Protein AF-A0A2J0LC75-F1 (afdb_monomer_lite)

Structure (mmCIF, N/CA/C/O backbone):
data_AF-A0A2J0LC75-F1
#
_entry.id   AF-A0A2J0LC75-F1
#
loop_
_atom_site.group_PDB
_atom_site.id
_atom_site.type_symbol
_atom_site.label_atom_id
_atom_site.label_alt_id
_atom_site.label_comp_id
_atom_site.label_asym_id
_atom_site.label_entity_id
_atom_site.label_seq_id
_atom_site.pdbx_PDB_ins_code
_atom_site.Cartn_x
_atom_site.Cartn_y
_atom_site.Cartn_z
_atom_site.occupancy
_atom_site.B_iso_or_equiv
_atom_site.auth_seq_id
_atom_site.auth_comp_id
_atom_site.auth_asym_id
_atom_site.auth_atom_id
_atom_site.pdbx_PDB_model_num
ATOM 1 N N . MET A 1 1 ? -11.988 -1.450 -5.993 1.00 89.00 1 MET A N 1
ATOM 2 C CA . MET A 1 1 ? -10.679 -1.417 -5.307 1.00 89.00 1 MET A CA 1
ATOM 3 C C . MET A 1 1 ? -10.909 -0.967 -3.875 1.00 89.00 1 MET A C 1
ATOM 5 O O . MET A 1 1 ? -11.733 -0.072 -3.694 1.00 89.00 1 MET A O 1
ATOM 9 N N . THR A 1 2 ? -10.276 -1.579 -2.874 1.00 94.75 2 THR A N 1
ATOM 10 C CA . THR A 1 2 ? -10.483 -1.190 -1.463 1.00 94.75 2 THR A CA 1
ATOM 11 C C . THR A 1 2 ? -9.910 0.206 -1.184 1.00 94.75 2 THR A C 1
ATOM 13 O O . THR A 1 2 ? -9.128 0.729 -1.978 1.00 94.75 2 THR A O 1
ATOM 16 N N . LYS A 1 3 ? -10.308 0.839 -0.074 1.00 95.75 3 LYS A N 1
ATOM 17 C CA . LYS A 1 3 ? -9.802 2.173 0.297 1.00 95.75 3 LYS A CA 1
ATOM 18 C C . LYS A 1 3 ? -8.304 2.158 0.634 1.00 95.75 3 LYS A C 1
ATOM 20 O O . LYS A 1 3 ? -7.602 3.069 0.213 1.00 95.75 3 LYS A O 1
ATOM 25 N N . ILE A 1 4 ? -7.814 1.119 1.318 1.00 96.00 4 ILE A N 1
ATOM 26 C CA . ILE A 1 4 ? -6.380 0.953 1.624 1.00 96.00 4 ILE A CA 1
ATOM 27 C C . ILE A 1 4 ? -5.570 0.768 0.335 1.00 96.00 4 ILE A C 1
ATOM 29 O O . ILE A 1 4 ? -4.515 1.371 0.169 1.00 96.00 4 ILE A O 1
ATOM 33 N N . ASP A 1 5 ? -6.091 -0.006 -0.618 1.00 97.50 5 ASP A N 1
ATOM 34 C CA . ASP A 1 5 ? -5.430 -0.223 -1.908 1.00 97.50 5 ASP A CA 1
ATOM 35 C C . ASP A 1 5 ? -5.382 1.065 -2.750 1.00 97.50 5 ASP A C 1
ATOM 37 O O . ASP A 1 5 ? -4.361 1.365 -3.364 1.00 97.50 5 ASP A O 1
ATOM 41 N N . GLN A 1 6 ? -6.452 1.869 -2.732 1.00 97.12 6 GLN A N 1
ATOM 42 C CA . GLN A 1 6 ? -6.463 3.198 -3.358 1.00 97.12 6 GLN A CA 1
ATOM 43 C C . GLN A 1 6 ? -5.452 4.148 -2.705 1.00 97.12 6 GLN A C 1
ATOM 45 O O . GLN A 1 6 ? -4.757 4.874 -3.411 1.00 97.12 6 GLN A O 1
ATOM 50 N N . TRP A 1 7 ? -5.342 4.126 -1.373 1.00 97.38 7 TRP A N 1
ATOM 51 C CA . TRP A 1 7 ? -4.335 4.903 -0.650 1.00 97.38 7 TRP A CA 1
ATOM 52 C C . TRP A 1 7 ? -2.910 4.491 -1.044 1.00 97.38 7 TRP A C 1
ATOM 54 O O . TRP A 1 7 ? -2.067 5.352 -1.286 1.00 97.38 7 TRP A O 1
ATOM 64 N N . MET A 1 8 ? -2.647 3.190 -1.202 1.00 97.94 8 MET A N 1
ATOM 65 C CA . MET A 1 8 ? -1.334 2.710 -1.640 1.00 97.94 8 MET A CA 1
ATOM 66 C C . MET A 1 8 ? -1.006 3.118 -3.087 1.00 97.94 8 MET A C 1
ATOM 68 O O . MET A 1 8 ? 0.150 3.406 -3.391 1.00 97.94 8 MET A O 1
ATOM 72 N N . LEU A 1 9 ? -1.996 3.205 -3.983 1.00 98.00 9 LEU A N 1
ATOM 73 C CA . LEU A 1 9 ? -1.770 3.752 -5.328 1.00 98.00 9 LEU A CA 1
ATOM 74 C C . LEU A 1 9 ? -1.418 5.245 -5.306 1.00 98.00 9 LEU A C 1
ATOM 76 O O . LEU A 1 9 ? -0.501 5.642 -6.026 1.00 98.00 9 LEU A O 1
ATOM 80 N N . ASP A 1 10 ? -2.073 6.056 -4.467 1.00 97.88 10 ASP A N 1
ATOM 81 C CA . ASP A 1 10 ? -1.679 7.463 -4.274 1.00 97.88 10 ASP A CA 1
ATOM 82 C C . ASP A 1 10 ? -0.240 7.558 -3.756 1.00 97.88 10 ASP A C 1
ATOM 84 O O . ASP A 1 10 ? 0.576 8.316 -4.292 1.00 97.88 10 ASP A O 1
ATOM 88 N N . ARG A 1 11 ? 0.110 6.711 -2.781 1.00 97.56 11 ARG A N 1
ATOM 89 C CA . ARG A 1 11 ? 1.460 6.665 -2.225 1.00 97.56 11 ARG A CA 1
ATOM 90 C C . ARG A 1 11 ? 2.505 6.266 -3.267 1.00 97.56 11 ARG A C 1
ATOM 92 O O . ARG A 1 11 ? 3.533 6.934 -3.382 1.00 97.56 11 ARG A O 1
ATOM 99 N N . LEU A 1 12 ? 2.230 5.237 -4.071 1.00 98.25 12 LEU A N 1
ATOM 100 C CA . LEU A 1 12 ? 3.075 4.835 -5.197 1.00 98.25 12 LEU A CA 1
ATOM 101 C C . LEU A 1 12 ? 3.251 5.988 -6.193 1.00 98.25 12 LEU A C 1
ATOM 103 O O . LEU A 1 12 ? 4.369 6.261 -6.627 1.00 98.25 12 LEU A O 1
ATOM 107 N N . ALA A 1 13 ? 2.166 6.684 -6.530 1.00 97.81 13 ALA A N 1
ATOM 108 C CA . ALA A 1 13 ? 2.192 7.812 -7.450 1.00 97.81 13 ALA A CA 1
ATOM 109 C C . ALA A 1 13 ? 3.077 8.961 -6.938 1.00 97.81 13 ALA A C 1
ATOM 111 O O . ALA A 1 13 ? 3.863 9.534 -7.700 1.00 97.81 13 ALA A O 1
ATOM 112 N N . TYR A 1 14 ? 3.002 9.265 -5.640 1.00 96.12 14 TYR A N 1
ATOM 113 C CA . TYR A 1 14 ? 3.888 10.231 -4.992 1.00 96.12 14 TYR A CA 1
ATOM 114 C C . TYR A 1 14 ? 5.363 9.808 -5.087 1.00 96.12 14 TYR A C 1
ATOM 116 O O . TYR A 1 14 ? 6.199 10.584 -5.547 1.00 96.12 14 TYR A O 1
ATOM 124 N N . VAL A 1 15 ? 5.682 8.563 -4.719 1.00 97.50 15 VAL A N 1
ATOM 125 C CA . VAL A 1 15 ? 7.066 8.057 -4.710 1.00 97.50 15 VAL A CA 1
ATOM 126 C C . VAL A 1 15 ? 7.659 7.980 -6.116 1.00 97.50 15 VAL A C 1
ATOM 128 O O . VAL A 1 15 ? 8.818 8.336 -6.310 1.00 97.50 15 VAL A O 1
ATOM 131 N N . MET A 1 16 ? 6.882 7.570 -7.120 1.00 97.50 16 MET A N 1
ATOM 132 C CA . MET A 1 16 ? 7.356 7.543 -8.508 1.00 97.50 16 MET A CA 1
ATOM 133 C C . MET A 1 16 ? 7.651 8.944 -9.051 1.00 97.50 16 MET A C 1
ATOM 135 O O . MET A 1 16 ? 8.616 9.112 -9.795 1.00 97.50 16 MET A O 1
ATOM 139 N N . THR A 1 17 ? 6.872 9.950 -8.643 1.00 95.56 17 THR A N 1
ATOM 140 C CA . THR A 1 17 ? 7.149 11.354 -8.987 1.00 95.56 17 THR A CA 1
ATOM 141 C C . THR A 1 17 ? 8.478 11.804 -8.375 1.00 95.56 17 THR A C 1
ATOM 143 O O . THR A 1 17 ? 9.342 12.322 -9.077 1.00 95.56 17 THR A O 1
ATOM 146 N N . ASP A 1 18 ? 8.683 11.525 -7.088 1.00 95.94 18 ASP A N 1
ATOM 147 C CA . ASP A 1 18 ? 9.899 11.893 -6.359 1.00 95.94 18 ASP A CA 1
ATOM 148 C C . ASP A 1 18 ? 11.160 11.190 -6.904 1.00 95.94 18 ASP A C 1
ATOM 150 O O . ASP A 1 18 ? 12.212 11.813 -7.070 1.00 95.94 18 ASP A O 1
ATOM 154 N N . ILE A 1 19 ? 11.046 9.909 -7.270 1.00 96.75 19 ILE A N 1
ATOM 155 C CA . ILE A 1 19 ? 12.114 9.154 -7.940 1.00 96.75 19 ILE A CA 1
ATOM 156 C C . ILE A 1 19 ? 12.434 9.755 -9.308 1.00 96.75 19 ILE A C 1
ATOM 158 O O . ILE A 1 19 ? 13.609 9.931 -9.638 1.00 96.75 19 ILE A O 1
ATOM 162 N N . LYS A 1 20 ? 11.408 10.083 -10.102 1.00 95.19 20 LYS A N 1
ATOM 163 C CA . LYS A 1 20 ? 11.591 10.700 -11.417 1.00 95.19 20 LYS A CA 1
ATOM 164 C C . LYS A 1 20 ? 12.339 12.028 -11.302 1.00 95.19 20 LYS A C 1
ATOM 166 O O . LYS A 1 20 ? 13.336 12.213 -11.991 1.00 95.19 20 LYS A O 1
ATOM 171 N N . GLU A 1 21 ? 11.916 12.906 -10.396 1.00 96.06 21 GLU A N 1
ATOM 172 C CA . GLU A 1 21 ? 12.604 14.176 -10.134 1.00 96.06 21 GLU A CA 1
ATOM 173 C C . GLU A 1 21 ? 14.044 13.967 -9.647 1.00 96.06 21 GLU A C 1
ATOM 175 O O . GLU A 1 21 ? 14.947 14.716 -10.018 1.00 96.06 21 GLU A O 1
ATOM 180 N N . GLY A 1 22 ? 14.279 12.938 -8.828 1.00 97.06 22 GLY A N 1
ATOM 181 C CA . GLY A 1 22 ? 15.617 12.552 -8.391 1.00 97.06 22 GLY A CA 1
ATOM 182 C C . GLY A 1 22 ? 16.528 12.167 -9.557 1.00 97.06 22 GLY A C 1
ATOM 183 O O . GLY A 1 22 ? 17.670 12.624 -9.606 1.00 97.06 22 GLY A O 1
ATOM 184 N N . TYR A 1 23 ? 16.034 11.377 -10.512 1.00 96.06 23 TYR A N 1
ATOM 185 C CA . TYR A 1 23 ? 16.786 11.035 -11.721 1.00 96.06 23 TYR A CA 1
ATOM 186 C C . TYR A 1 23 ? 16.992 12.237 -12.647 1.00 96.06 23 TYR A C 1
ATOM 188 O O . TYR A 1 23 ? 18.119 12.451 -13.092 1.00 96.06 23 TYR A O 1
ATOM 196 N N . ASP A 1 24 ? 15.954 13.046 -12.884 1.00 96.12 24 ASP A N 1
ATOM 197 C CA . ASP A 1 24 ? 16.020 14.237 -13.745 1.00 96.12 24 ASP A CA 1
ATOM 198 C C . ASP A 1 24 ? 17.052 15.262 -13.217 1.00 96.12 24 ASP A C 1
ATOM 200 O O . ASP A 1 24 ? 17.709 15.951 -13.996 1.00 96.12 24 ASP A O 1
ATOM 204 N N . ALA A 1 25 ? 17.247 15.323 -11.895 1.00 97.75 25 ALA A N 1
ATOM 205 C CA . ALA A 1 25 ? 18.234 16.180 -11.236 1.00 97.75 25 ALA A CA 1
ATOM 206 C C . ALA A 1 25 ? 19.598 15.503 -10.972 1.00 97.75 25 ALA A C 1
ATOM 208 O O . ALA A 1 25 ? 20.438 16.081 -10.279 1.00 97.75 25 ALA A O 1
ATOM 209 N N . CYS A 1 26 ? 19.824 14.276 -11.459 1.00 96.62 26 CYS A N 1
ATOM 210 C CA . CYS A 1 26 ? 21.015 13.463 -11.160 1.00 96.62 26 CYS A CA 1
ATOM 211 C C . CYS A 1 26 ? 21.283 13.266 -9.647 1.00 96.62 26 CYS A C 1
ATOM 213 O O . CYS A 1 26 ? 22.414 13.027 -9.217 1.00 96.62 26 CYS A O 1
ATOM 215 N N . ALA A 1 27 ? 20.243 13.346 -8.816 1.00 97.19 27 ALA A N 1
ATOM 216 C CA . ALA A 1 27 ? 20.300 13.225 -7.364 1.00 97.19 27 ALA A CA 1
ATOM 217 C C . ALA A 1 27 ? 20.038 11.775 -6.918 1.00 97.19 27 ALA A C 1
ATOM 219 O O . ALA A 1 27 ? 19.050 11.473 -6.248 1.00 97.19 27 ALA A O 1
ATOM 220 N N . PHE A 1 28 ? 20.940 10.850 -7.256 1.00 94.75 28 PHE A N 1
ATOM 221 C CA . PHE A 1 28 ? 20.770 9.413 -6.971 1.00 94.75 28 PHE A CA 1
ATOM 222 C C . PHE A 1 28 ? 20.603 9.081 -5.477 1.00 94.75 28 PHE A C 1
ATOM 224 O O . PHE A 1 28 ? 19.940 8.108 -5.123 1.00 94.75 28 PHE A O 1
ATOM 231 N N . SER A 1 29 ? 21.155 9.907 -4.583 1.00 95.31 29 SER A N 1
ATOM 232 C CA . SER A 1 29 ? 20.958 9.762 -3.136 1.00 95.31 29 SER A CA 1
ATOM 233 C C . SER A 1 29 ? 19.514 10.035 -2.702 1.00 95.31 29 SER A C 1
ATOM 235 O O . SER A 1 29 ? 19.047 9.404 -1.754 1.00 95.31 29 SER A O 1
ATOM 237 N N . ARG A 1 30 ? 18.797 10.933 -3.397 1.00 95.75 30 ARG A N 1
ATOM 238 C CA . ARG A 1 30 ? 17.354 11.153 -3.214 1.00 95.75 30 ARG A CA 1
ATOM 239 C C . ARG A 1 30 ? 16.604 9.897 -3.630 1.00 95.75 30 ARG A C 1
ATOM 241 O O . ARG A 1 30 ? 15.931 9.32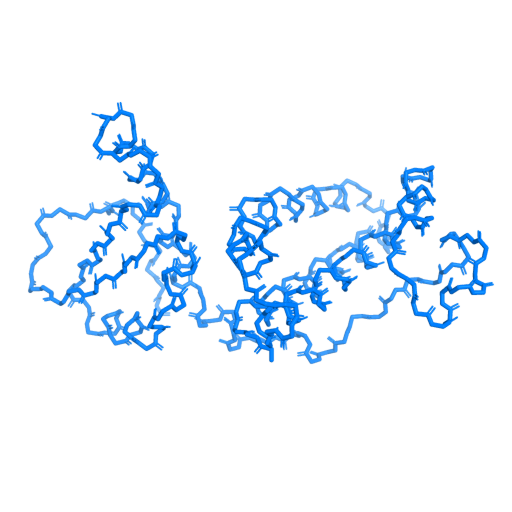0 -2.792 1.00 95.75 30 ARG A O 1
ATOM 248 N N . VAL A 1 31 ? 16.846 9.404 -4.849 1.00 96.81 31 VAL A N 1
ATOM 249 C CA . VAL A 1 31 ? 16.222 8.172 -5.367 1.00 96.81 31 VAL A CA 1
ATOM 250 C C . VAL A 1 31 ? 16.391 7.000 -4.399 1.00 96.81 31 VAL A C 1
ATOM 252 O O . VAL A 1 31 ? 15.411 6.348 -4.046 1.00 96.81 31 VAL A O 1
ATOM 255 N N . TYR A 1 32 ? 17.617 6.762 -3.917 1.00 95.06 32 TYR A N 1
ATOM 256 C CA . TYR A 1 32 ? 17.888 5.703 -2.945 1.00 95.06 32 TYR A CA 1
ATOM 257 C C . TYR A 1 32 ? 17.052 5.860 -1.671 1.00 95.06 32 TYR A C 1
ATOM 259 O O . TYR A 1 32 ? 16.411 4.903 -1.243 1.00 95.06 32 TYR A O 1
ATOM 267 N N . LYS A 1 33 ? 17.033 7.058 -1.072 1.00 96.12 33 LYS A N 1
ATOM 268 C CA . LYS A 1 33 ? 16.270 7.320 0.157 1.00 96.12 33 LYS A CA 1
ATOM 269 C C . LYS A 1 33 ? 14.775 7.103 -0.057 1.00 96.12 33 LYS A C 1
ATOM 271 O O . LYS A 1 33 ? 14.142 6.490 0.794 1.00 96.12 33 LYS A O 1
ATOM 276 N N . SER A 1 34 ? 14.238 7.549 -1.186 1.00 97.00 34 SER A N 1
ATOM 277 C CA . SER A 1 34 ? 12.816 7.425 -1.514 1.00 97.00 34 SER A CA 1
ATOM 278 C C . SER A 1 34 ? 12.404 5.971 -1.701 1.00 97.00 34 SER A C 1
ATOM 280 O O . SER A 1 34 ? 11.417 5.531 -1.119 1.00 97.00 34 SER A O 1
ATOM 282 N N . VAL A 1 35 ? 13.196 5.195 -2.448 1.00 96.69 35 VAL A N 1
ATOM 283 C CA . VAL A 1 35 ? 12.959 3.756 -2.633 1.00 96.69 35 VAL A CA 1
ATOM 284 C C . VAL A 1 35 ? 13.104 3.012 -1.310 1.00 96.69 35 VAL A C 1
ATOM 286 O O . VAL A 1 35 ? 12.259 2.186 -0.976 1.00 96.69 35 VAL A O 1
ATOM 289 N N . TYR A 1 36 ? 14.149 3.313 -0.535 1.00 95.81 36 TYR A N 1
ATOM 290 C CA . TYR A 1 36 ? 14.384 2.680 0.758 1.00 95.81 36 TYR A CA 1
ATOM 291 C C . TYR A 1 36 ? 13.236 2.950 1.737 1.00 95.81 36 TYR A C 1
ATOM 293 O O . TYR A 1 36 ? 12.733 2.011 2.354 1.00 95.81 36 TYR A O 1
ATOM 301 N N . ALA A 1 37 ? 12.803 4.206 1.864 1.00 96.69 37 ALA A N 1
ATOM 302 C CA . ALA A 1 37 ? 11.686 4.581 2.724 1.00 96.69 37 ALA A CA 1
ATOM 303 C C . ALA A 1 37 ? 10.391 3.903 2.264 1.00 96.69 37 ALA A C 1
ATOM 305 O O . ALA A 1 37 ? 9.718 3.274 3.073 1.00 96.69 37 ALA A O 1
ATOM 306 N N . PHE A 1 38 ? 10.093 3.917 0.962 1.00 98.00 38 PHE A N 1
ATOM 307 C CA . PHE A 1 38 ? 8.892 3.273 0.430 1.00 98.00 38 PHE A CA 1
ATOM 308 C C . PHE A 1 38 ? 8.874 1.759 0.683 1.00 98.00 38 PHE A C 1
ATOM 310 O O . PHE A 1 38 ? 7.882 1.212 1.161 1.00 98.00 38 PHE A O 1
ATOM 317 N N . CYS A 1 39 ? 9.983 1.063 0.430 1.00 97.12 39 CYS A N 1
ATOM 318 C CA . CYS A 1 39 ? 10.065 -0.376 0.672 1.00 97.12 39 CYS A CA 1
ATOM 319 C C . CYS A 1 39 ? 9.945 -0.736 2.161 1.00 97.12 39 CYS A C 1
ATOM 321 O O . CYS A 1 39 ? 9.283 -1.718 2.497 1.00 97.12 39 CYS A O 1
ATOM 323 N N . ASN A 1 40 ? 10.562 0.039 3.055 1.00 95.62 40 ASN A N 1
ATOM 324 C CA . ASN A 1 40 ? 10.555 -0.274 4.484 1.00 95.62 40 ASN A CA 1
ATOM 325 C C . ASN A 1 40 ? 9.282 0.201 5.188 1.00 95.62 40 ASN A C 1
ATOM 327 O O . ASN A 1 40 ? 8.625 -0.583 5.867 1.00 95.62 40 ASN A O 1
ATOM 331 N N . GLU A 1 41 ? 8.931 1.474 5.044 1.00 92.19 41 GLU A N 1
ATOM 332 C CA . GLU A 1 41 ? 7.863 2.113 5.815 1.00 92.19 41 GLU A CA 1
ATOM 333 C C . GLU A 1 41 ? 6.489 1.835 5.204 1.00 92.19 41 GLU A C 1
ATOM 335 O O . GLU A 1 41 ? 5.595 1.349 5.896 1.00 92.19 41 GLU A O 1
ATOM 340 N N . ASP A 1 42 ? 6.335 2.091 3.903 1.00 95.25 42 ASP A N 1
ATOM 341 C CA . ASP A 1 42 ? 5.039 2.008 3.224 1.00 95.25 42 ASP A CA 1
ATOM 342 C C . ASP A 1 42 ? 4.670 0.563 2.845 1.00 95.25 42 ASP A C 1
ATOM 344 O O . ASP A 1 42 ? 3.519 0.144 3.001 1.00 95.25 42 ASP A O 1
ATOM 348 N N . LEU A 1 43 ? 5.635 -0.225 2.360 1.00 96.94 43 LEU A N 1
ATOM 349 C CA . LEU A 1 43 ? 5.398 -1.614 1.961 1.00 96.94 43 LEU A CA 1
ATOM 350 C C . LEU A 1 43 ? 5.558 -2.582 3.134 1.00 96.94 43 LEU A C 1
ATOM 352 O O . LEU A 1 43 ? 4.564 -3.157 3.571 1.00 96.94 43 LEU A O 1
ATOM 356 N N . SER A 1 44 ? 6.776 -2.781 3.646 1.00 94.12 44 SER A N 1
ATOM 357 C CA . SER A 1 44 ? 7.063 -3.829 4.638 1.00 94.12 44 SER A CA 1
ATOM 358 C C . SER A 1 44 ? 6.328 -3.613 5.965 1.00 94.12 44 SER A C 1
ATOM 360 O O . SER A 1 44 ? 5.633 -4.511 6.435 1.00 94.12 44 SER A O 1
ATOM 362 N N . ASN A 1 45 ? 6.449 -2.422 6.558 1.00 90.06 45 ASN A N 1
ATOM 363 C CA . ASN A 1 45 ? 5.906 -2.125 7.890 1.00 90.06 45 ASN A CA 1
ATOM 364 C C . ASN A 1 45 ? 4.406 -1.795 7.896 1.00 90.06 45 ASN A C 1
ATOM 366 O O . ASN A 1 45 ? 3.810 -1.640 8.969 1.00 90.06 45 ASN A O 1
ATOM 370 N N . PHE A 1 46 ? 3.798 -1.622 6.723 1.00 91.94 46 PHE A N 1
ATOM 371 C CA . PHE A 1 46 ? 2.412 -1.190 6.598 1.00 91.94 46 PHE A CA 1
ATOM 372 C C . PHE A 1 46 ? 1.629 -2.088 5.646 1.00 91.94 46 PHE A C 1
ATOM 374 O O . PHE A 1 46 ? 0.903 -2.971 6.096 1.00 91.94 46 PHE A O 1
ATOM 381 N N . TYR A 1 47 ? 1.763 -1.894 4.338 1.00 95.94 47 TYR A N 1
ATOM 382 C CA . TYR A 1 47 ? 0.822 -2.477 3.387 1.00 95.94 47 TYR A CA 1
ATOM 383 C C . TYR A 1 47 ? 0.918 -3.997 3.299 1.00 95.94 47 TYR A C 1
ATOM 385 O O . TYR A 1 47 ? -0.099 -4.678 3.366 1.00 95.94 47 TYR A O 1
ATOM 393 N N . LEU A 1 48 ? 2.127 -4.554 3.213 1.00 95.31 48 LEU A N 1
ATOM 394 C CA . LEU A 1 48 ? 2.322 -6.004 3.141 1.00 95.31 48 LEU A CA 1
ATOM 395 C C . LEU A 1 48 ? 1.908 -6.716 4.427 1.00 95.31 48 LEU A C 1
ATOM 397 O O . LEU A 1 48 ? 1.493 -7.868 4.354 1.00 95.31 48 LEU A O 1
ATOM 401 N N . ASP A 1 49 ? 2.008 -6.051 5.577 1.00 90.31 49 ASP A N 1
ATOM 402 C CA . ASP A 1 49 ? 1.547 -6.593 6.853 1.00 90.31 49 ASP A CA 1
ATOM 403 C C . ASP A 1 49 ? 0.017 -6.673 6.899 1.00 90.31 49 ASP A C 1
ATOM 405 O O . ASP A 1 49 ? -0.539 -7.741 7.144 1.00 90.31 49 ASP A O 1
ATOM 409 N N . ILE A 1 50 ? -0.650 -5.577 6.526 1.00 91.25 50 ILE A N 1
ATOM 410 C CA . ILE A 1 50 ? -2.113 -5.472 6.455 1.00 91.25 50 ILE A CA 1
ATOM 411 C C . ILE A 1 50 ? -2.708 -6.461 5.440 1.00 91.25 50 ILE A C 1
ATOM 413 O O . ILE A 1 50 ? -3.768 -7.047 5.655 1.00 91.25 50 ILE A O 1
ATOM 417 N N . LEU A 1 51 ? -2.026 -6.680 4.314 1.00 93.94 51 LEU A N 1
ATOM 418 C CA . LEU A 1 51 ? -2.524 -7.540 3.244 1.00 93.94 51 LEU A CA 1
ATOM 419 C C . LEU A 1 51 ? -2.498 -9.041 3.561 1.00 93.94 51 LEU A C 1
ATOM 421 O O . LEU A 1 51 ? -3.103 -9.805 2.802 1.00 93.94 51 LEU A O 1
ATOM 425 N N . LYS A 1 52 ? -1.807 -9.488 4.618 1.00 90.12 52 LYS A N 1
ATOM 426 C CA . LYS A 1 52 ? -1.605 -10.921 4.906 1.00 90.12 52 LYS A CA 1
ATOM 427 C C . LYS A 1 52 ? -2.920 -11.687 4.953 1.00 90.12 52 LYS A C 1
ATOM 429 O O . LYS A 1 52 ? -3.048 -12.698 4.265 1.00 90.12 52 LYS A O 1
ATOM 434 N N . ASP A 1 53 ? -3.916 -11.167 5.659 1.00 86.19 53 ASP A N 1
ATOM 435 C CA . ASP A 1 53 ? -5.206 -11.840 5.812 1.00 86.19 53 ASP A CA 1
ATOM 436 C C . ASP A 1 53 ? -5.919 -11.979 4.461 1.00 86.19 53 ASP A C 1
ATOM 438 O O . ASP A 1 53 ? -6.328 -13.075 4.067 1.00 86.19 53 ASP A O 1
ATOM 442 N N . ARG A 1 54 ? -5.957 -10.901 3.665 1.00 90.19 54 ARG A N 1
ATOM 443 C CA . ARG A 1 54 ? -6.555 -10.925 2.319 1.00 90.19 54 ARG A CA 1
ATOM 444 C C . ARG A 1 54 ? -5.811 -11.846 1.353 1.00 90.19 54 ARG A C 1
ATOM 446 O O . ARG A 1 54 ? -6.426 -12.460 0.482 1.00 90.19 54 ARG A O 1
ATOM 453 N N . LEU A 1 55 ? -4.487 -11.929 1.448 1.00 92.25 55 LEU A N 1
ATOM 454 C CA . LEU A 1 55 ? -3.678 -12.713 0.514 1.00 92.25 55 LEU A CA 1
ATOM 455 C C . LEU A 1 55 ? -3.620 -14.198 0.873 1.00 92.25 55 LEU A C 1
ATOM 457 O O . LEU A 1 55 ? -3.549 -15.026 -0.044 1.00 92.25 55 LEU A O 1
ATOM 461 N N . TYR A 1 56 ? -3.632 -14.529 2.164 1.00 90.50 56 TYR A N 1
ATOM 462 C CA . TYR A 1 56 ? -3.429 -15.891 2.659 1.00 90.50 56 TYR A CA 1
ATOM 463 C C . TYR A 1 56 ? -4.737 -16.612 2.976 1.00 90.50 56 TYR A C 1
ATOM 465 O O . TYR A 1 56 ? -4.802 -17.825 2.791 1.00 90.50 56 TYR A O 1
ATOM 473 N N . ILE A 1 57 ? -5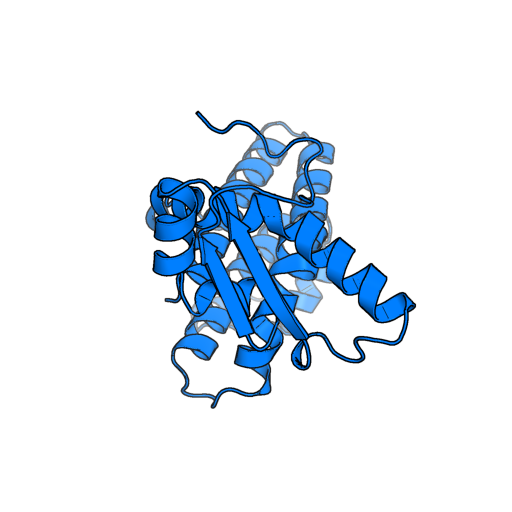.774 -15.884 3.400 1.00 89.50 57 ILE A N 1
ATOM 474 C CA . ILE A 1 57 ? -7.028 -16.476 3.880 1.00 89.50 57 ILE A CA 1
ATOM 475 C C . ILE A 1 57 ? -8.126 -16.367 2.819 1.00 89.50 57 ILE A C 1
ATOM 477 O O . ILE A 1 57 ? -8.808 -17.355 2.537 1.00 89.50 57 ILE A O 1
ATOM 481 N N . SER A 1 58 ? -8.299 -15.194 2.198 1.00 90.19 58 SER A N 1
ATOM 482 C CA . SER A 1 58 ? -9.425 -14.976 1.282 1.00 90.19 58 SER A CA 1
ATOM 483 C C . SER A 1 58 ? -9.371 -15.880 0.038 1.00 90.19 58 SER A C 1
ATOM 485 O O . SER A 1 58 ? -8.290 -16.126 -0.520 1.00 90.19 58 SER A O 1
ATOM 487 N N . PRO A 1 59 ? -10.533 -16.332 -0.480 1.00 94.38 59 PRO A N 1
ATOM 488 C CA . PRO A 1 59 ? -10.610 -17.111 -1.713 1.00 94.38 59 PRO A CA 1
ATOM 489 C C . PRO A 1 59 ? -9.920 -16.428 -2.895 1.00 94.38 59 PRO A C 1
ATOM 491 O O . PRO A 1 59 ? -9.833 -15.205 -2.981 1.00 94.38 59 PRO A O 1
ATOM 494 N N . SER A 1 60 ? -9.460 -17.210 -3.869 1.00 91.25 60 SER A N 1
ATOM 495 C CA . SER A 1 60 ? -8.753 -16.668 -5.037 1.00 91.25 60 SER A CA 1
ATOM 496 C C . SER A 1 60 ? -9.611 -15.730 -5.897 1.00 91.25 60 SER A C 1
ATOM 498 O O . SER A 1 60 ? -9.052 -14.908 -6.620 1.00 91.25 60 SER A O 1
ATOM 500 N N . SER A 1 61 ? -10.940 -15.831 -5.844 1.00 92.88 61 SER A N 1
ATOM 501 C CA . SER A 1 61 ? -11.886 -14.949 -6.539 1.00 92.88 61 SER A CA 1
ATOM 502 C C . SER A 1 61 ? -12.344 -13.752 -5.702 1.00 92.88 61 SER A C 1
ATOM 504 O O . SER A 1 61 ? -13.150 -12.963 -6.189 1.00 92.88 61 SER A O 1
ATOM 506 N N . ASP A 1 62 ? -11.865 -13.615 -4.462 1.00 95.81 62 ASP A N 1
ATOM 507 C CA . ASP A 1 62 ? -12.266 -12.524 -3.580 1.00 95.81 62 ASP A CA 1
ATOM 508 C C . ASP A 1 62 ? -11.891 -11.154 -4.186 1.00 95.81 62 ASP A C 1
ATOM 510 O O . ASP A 1 62 ? -10.727 -10.940 -4.557 1.00 95.81 62 ASP A O 1
ATOM 514 N N . PRO A 1 63 ? -12.843 -10.207 -4.299 1.00 95.62 63 PRO A N 1
ATOM 515 C CA . PRO A 1 63 ? -12.567 -8.885 -4.853 1.00 95.62 63 PRO A CA 1
ATOM 516 C C . PRO A 1 63 ? -11.497 -8.108 -4.077 1.00 95.62 63 PRO A C 1
ATOM 518 O O . PRO A 1 63 ? -10.708 -7.388 -4.691 1.00 95.62 63 PRO A O 1
ATOM 521 N N . GLY A 1 64 ? -11.437 -8.260 -2.749 1.00 94.56 64 GLY A N 1
ATOM 522 C CA . GLY A 1 64 ? -10.436 -7.621 -1.893 1.00 94.56 64 GLY A CA 1
ATOM 523 C C . GLY A 1 64 ? -9.030 -8.172 -2.134 1.00 94.56 64 GLY A C 1
ATOM 524 O O . GLY A 1 64 ? -8.076 -7.399 -2.250 1.00 94.56 64 GLY A O 1
ATOM 525 N N . ARG A 1 65 ? -8.901 -9.493 -2.299 1.00 96.19 65 ARG A N 1
ATOM 526 C CA . ARG A 1 65 ? -7.648 -10.158 -2.683 1.00 96.19 65 ARG A CA 1
ATOM 527 C C . AR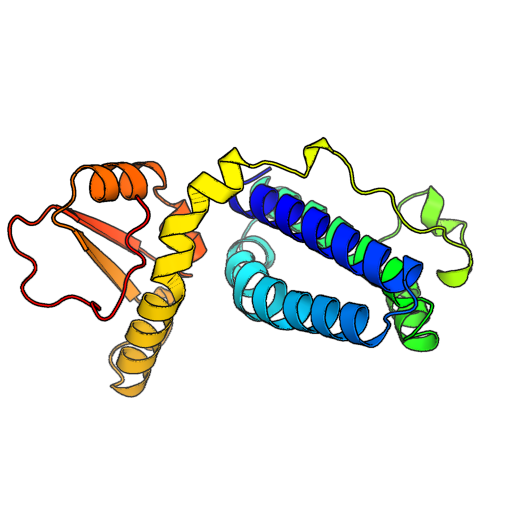G A 1 65 ? -7.184 -9.741 -4.076 1.00 96.19 65 ARG A C 1
ATOM 529 O O . ARG A 1 65 ? -6.005 -9.452 -4.271 1.00 96.19 65 ARG A O 1
ATOM 536 N N . ARG A 1 66 ? -8.096 -9.685 -5.051 1.00 96.69 66 ARG A N 1
ATOM 537 C CA . ARG A 1 66 ? -7.774 -9.253 -6.424 1.00 96.69 66 ARG A CA 1
ATOM 538 C C . ARG A 1 66 ? -7.347 -7.792 -6.472 1.00 96.69 66 ARG A C 1
ATOM 540 O O . ARG A 1 66 ? -6.382 -7.473 -7.155 1.00 96.69 66 ARG A O 1
ATOM 547 N N . SER A 1 67 ? -8.015 -6.943 -5.695 1.00 97.38 67 SER A N 1
ATOM 548 C CA . SER A 1 67 ? -7.659 -5.536 -5.506 1.00 97.38 67 SER A CA 1
ATOM 549 C C . SER A 1 67 ? -6.216 -5.385 -4.999 1.00 97.38 67 SER A C 1
ATOM 551 O O . SER A 1 67 ? -5.417 -4.704 -5.643 1.00 97.38 67 SER A O 1
ATOM 553 N N . ALA A 1 68 ? -5.844 -6.119 -3.945 1.00 97.00 68 ALA A N 1
ATOM 554 C CA . ALA A 1 68 ? -4.481 -6.127 -3.412 1.00 97.00 68 ALA A CA 1
ATOM 555 C C . ALA A 1 68 ? -3.446 -6.610 -4.443 1.00 97.00 68 ALA A C 1
ATOM 557 O O . ALA A 1 68 ? -2.411 -5.982 -4.643 1.00 97.00 68 ALA A O 1
ATOM 558 N N . GLN A 1 69 ? -3.734 -7.708 -5.149 1.00 96.69 69 GLN A N 1
ATOM 559 C CA . GLN A 1 69 ? -2.842 -8.251 -6.180 1.00 96.69 69 GLN A CA 1
ATOM 560 C C . GLN A 1 69 ? -2.617 -7.277 -7.342 1.00 96.69 69 GLN A C 1
ATOM 562 O O . GLN A 1 69 ? -1.495 -7.173 -7.837 1.00 96.69 69 GLN A O 1
ATOM 567 N N . SER A 1 70 ? -3.657 -6.554 -7.769 1.00 96.69 70 SER A N 1
ATOM 568 C CA . SER A 1 70 ? -3.534 -5.517 -8.795 1.00 96.69 70 SER A CA 1
ATOM 569 C C . SER A 1 70 ? -2.593 -4.400 -8.348 1.00 96.69 70 SER A C 1
ATOM 571 O O . SER A 1 70 ? -1.683 -4.040 -9.093 1.00 96.69 70 SER A O 1
ATOM 573 N N . VAL A 1 71 ? -2.754 -3.891 -7.123 1.00 97.88 71 VAL A N 1
ATOM 574 C CA . VAL A 1 71 ? -1.873 -2.841 -6.589 1.00 97.88 71 VAL A CA 1
ATOM 575 C C . VAL A 1 71 ? -0.443 -3.344 -6.409 1.00 97.88 71 VAL A C 1
ATOM 577 O O . VAL A 1 71 ? 0.485 -2.675 -6.853 1.00 97.88 71 VAL A O 1
ATOM 580 N N . LEU A 1 72 ? -0.241 -4.547 -5.864 1.00 97.62 72 LEU A N 1
ATOM 581 C CA . LEU A 1 72 ? 1.091 -5.150 -5.734 1.00 97.62 72 LEU A CA 1
ATOM 582 C C . LEU A 1 72 ? 1.789 -5.329 -7.083 1.00 97.62 72 LEU A C 1
ATOM 584 O O . LEU A 1 72 ? 2.990 -5.091 -7.191 1.00 97.62 72 LEU A O 1
ATOM 588 N N . TYR A 1 73 ? 1.046 -5.705 -8.125 1.00 97.06 73 TYR A N 1
ATOM 589 C CA . TYR A 1 73 ? 1.589 -5.777 -9.477 1.00 97.06 73 TYR A CA 1
ATOM 590 C C . TYR A 1 73 ? 2.043 -4.402 -9.984 1.00 97.06 73 TYR A C 1
ATOM 592 O O . TYR A 1 73 ? 3.132 -4.284 -10.549 1.00 97.06 73 TYR A O 1
ATOM 600 N N . HIS A 1 74 ? 1.240 -3.356 -9.763 1.00 97.25 74 HIS A N 1
ATOM 601 C CA . HIS A 1 74 ? 1.622 -1.992 -10.124 1.00 97.25 74 HIS A CA 1
ATOM 602 C C . HIS A 1 74 ? 2.863 -1.532 -9.359 1.00 97.25 74 HIS A C 1
ATOM 604 O O . HIS A 1 74 ? 3.804 -1.068 -10.001 1.00 97.25 74 HIS A O 1
ATOM 610 N N . VAL A 1 75 ? 2.899 -1.724 -8.038 1.00 97.88 75 VAL A N 1
ATOM 611 C CA . VAL A 1 75 ? 4.058 -1.421 -7.184 1.00 97.88 75 VAL A CA 1
ATOM 612 C C . VAL A 1 75 ? 5.311 -2.121 -7.708 1.00 97.88 75 VAL A C 1
ATOM 614 O O . VAL A 1 75 ? 6.315 -1.460 -7.967 1.00 97.88 75 VAL A O 1
ATOM 617 N N . LEU A 1 76 ? 5.238 -3.436 -7.936 1.00 97.12 76 LEU A N 1
ATOM 618 C CA . LEU A 1 76 ? 6.364 -4.231 -8.420 1.00 97.12 76 LEU A CA 1
ATOM 619 C C . LEU A 1 76 ? 6.871 -3.727 -9.774 1.00 97.12 76 LEU A C 1
ATOM 621 O O . LEU A 1 76 ? 8.059 -3.469 -9.919 1.00 97.12 76 LEU A O 1
ATOM 625 N N . ASN A 1 77 ? 5.987 -3.559 -10.760 1.00 96.12 77 ASN A N 1
ATOM 626 C CA . ASN A 1 77 ? 6.371 -3.169 -12.120 1.00 96.12 77 ASN A CA 1
ATOM 627 C C . ASN A 1 77 ? 6.969 -1.749 -12.173 1.00 96.12 77 ASN A C 1
ATOM 629 O O . ASN A 1 77 ? 7.928 -1.514 -12.907 1.00 96.12 77 ASN A O 1
ATOM 633 N N . HIS A 1 78 ? 6.435 -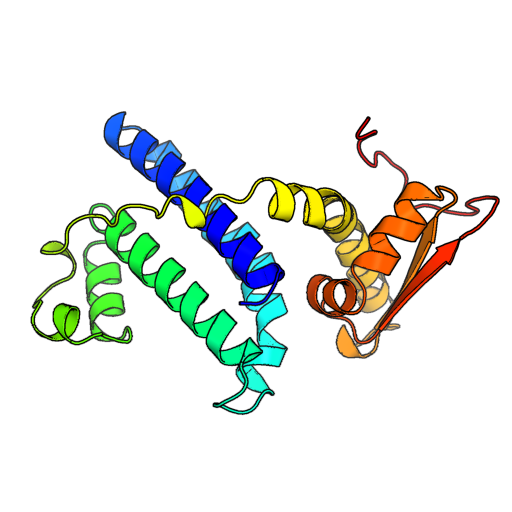0.813 -11.380 1.00 97.06 78 HIS A N 1
ATOM 634 C CA . HIS A 1 78 ? 6.976 0.545 -11.289 1.00 97.06 78 HIS A CA 1
ATOM 635 C C . HIS A 1 78 ? 8.346 0.558 -10.612 1.00 97.06 78 HIS A C 1
ATOM 637 O O . HIS A 1 78 ? 9.292 1.098 -11.181 1.00 97.06 78 HIS A O 1
ATOM 643 N N . LEU A 1 79 ? 8.487 -0.090 -9.449 1.00 96.06 79 LEU A N 1
ATOM 644 C CA . LEU A 1 79 ? 9.774 -0.171 -8.753 1.00 96.06 79 LEU A CA 1
ATOM 645 C C . LEU A 1 79 ? 10.836 -0.859 -9.605 1.00 96.06 79 LEU A C 1
ATOM 647 O O . LEU A 1 79 ? 11.939 -0.342 -9.743 1.00 96.06 79 LEU A O 1
ATOM 651 N N . LEU A 1 80 ? 10.490 -1.988 -10.221 1.00 95.38 80 LEU A N 1
ATOM 652 C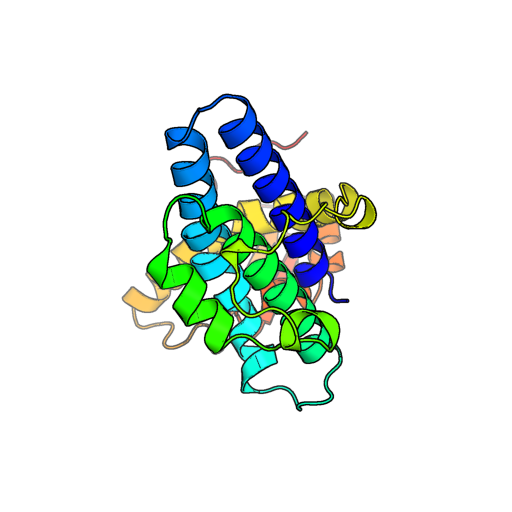 CA . LEU A 1 80 ? 11.388 -2.750 -11.077 1.00 95.38 80 LEU A CA 1
ATOM 653 C C . LEU A 1 80 ? 12.000 -1.874 -12.175 1.00 95.38 80 LEU A C 1
ATOM 655 O O . LEU A 1 80 ? 13.218 -1.830 -12.322 1.00 95.38 80 LEU A O 1
ATOM 659 N N . ARG A 1 81 ? 11.156 -1.152 -12.922 1.00 95.56 81 ARG A N 1
ATOM 660 C CA . ARG A 1 81 ? 11.599 -0.286 -14.022 1.00 95.56 81 ARG A CA 1
ATOM 661 C C . ARG A 1 81 ? 12.404 0.904 -13.518 1.00 95.56 81 ARG A C 1
ATOM 663 O O . ARG A 1 81 ? 13.440 1.213 -14.102 1.00 95.56 81 ARG A O 1
ATOM 670 N N . SER A 1 82 ? 11.974 1.524 -12.421 1.00 95.56 82 SER A N 1
ATOM 671 C CA . SER A 1 82 ? 12.684 2.647 -11.803 1.00 95.56 82 SER A CA 1
ATOM 672 C C . SER A 1 82 ? 14.067 2.253 -11.281 1.00 95.56 82 SER A C 1
ATOM 674 O O . SER A 1 82 ? 14.978 3.068 -11.320 1.00 95.56 82 SER A O 1
ATOM 676 N N . MET A 1 83 ? 14.257 1.002 -10.852 1.00 95.44 83 MET A N 1
ATOM 677 C CA . MET A 1 83 ? 15.531 0.509 -10.317 1.00 95.44 83 MET A CA 1
ATOM 678 C C . MET A 1 83 ? 16.489 -0.042 -11.378 1.00 95.44 83 MET A C 1
ATOM 680 O O . MET A 1 83 ? 17.633 -0.364 -11.046 1.00 95.44 83 MET A O 1
ATOM 684 N N . THR A 1 84 ? 16.073 -0.113 -12.648 1.00 94.69 84 THR A N 1
ATOM 685 C CA . THR A 1 84 ? 16.922 -0.589 -13.756 1.00 94.69 84 THR A CA 1
ATOM 686 C C . THR A 1 84 ? 18.299 0.081 -13.851 1.00 94.69 84 THR A C 1
ATOM 688 O O . THR A 1 84 ? 19.246 -0.645 -14.158 1.00 94.69 84 THR A O 1
ATOM 691 N N . PRO A 1 85 ? 18.489 1.386 -13.543 1.00 91.75 85 PRO A N 1
ATOM 692 C CA . PRO A 1 85 ? 19.809 2.017 -13.633 1.00 91.75 85 PRO A CA 1
ATOM 693 C C . PRO A 1 85 ? 20.761 1.651 -12.485 1.00 91.75 85 PRO A C 1
ATOM 695 O O . PRO A 1 85 ? 21.945 1.964 -12.563 1.00 91.75 85 PRO A O 1
ATOM 698 N N . VAL A 1 86 ? 20.257 1.048 -11.400 1.00 91.94 86 VAL A N 1
ATOM 699 C CA . VAL A 1 86 ? 21.015 0.835 -10.151 1.00 91.94 86 VAL A CA 1
ATOM 700 C C . VAL A 1 86 ? 21.187 -0.651 -9.840 1.00 91.94 86 VAL A C 1
ATOM 702 O O . VAL A 1 86 ? 22.281 -1.086 -9.495 1.00 91.94 86 VAL A O 1
ATOM 705 N N . LEU A 1 87 ? 20.123 -1.447 -9.975 1.00 93.69 87 LEU A N 1
ATOM 706 C CA . LEU A 1 87 ? 20.084 -2.856 -9.567 1.00 93.69 87 LEU A CA 1
ATOM 707 C C . LEU A 1 87 ? 20.010 -3.801 -10.771 1.00 93.69 87 LEU A C 1
ATOM 709 O O . LEU A 1 87 ? 19.135 -4.660 -10.827 1.00 93.69 87 LEU A O 1
ATOM 713 N N . ILE A 1 88 ? 20.931 -3.632 -11.725 1.00 94.50 88 ILE A N 1
ATOM 714 C CA . ILE A 1 88 ? 20.904 -4.234 -13.072 1.00 94.50 88 ILE A CA 1
ATOM 715 C C . ILE A 1 88 ? 20.501 -5.719 -13.051 1.00 94.50 88 ILE A C 1
ATOM 717 O O . ILE A 1 88 ? 19.476 -6.100 -13.606 1.00 94.50 88 ILE A O 1
ATOM 721 N N . PHE A 1 89 ? 21.266 -6.557 -12.352 1.00 96.06 89 PHE A N 1
ATOM 722 C CA . PHE A 1 89 ? 21.018 -8.001 -12.337 1.00 96.06 89 PHE A CA 1
ATOM 723 C C . PHE A 1 89 ? 19.778 -8.388 -11.527 1.00 96.06 89 PHE A C 1
ATOM 725 O O . PHE A 1 89 ? 19.022 -9.266 -11.933 1.00 96.06 89 PHE A O 1
ATOM 732 N N . THR A 1 90 ? 19.540 -7.716 -10.400 1.00 96.69 90 THR A N 1
ATOM 733 C CA . THR A 1 90 ? 18.408 -8.020 -9.518 1.00 96.69 90 THR A CA 1
ATOM 734 C C . THR A 1 90 ? 17.077 -7.730 -10.201 1.00 96.69 90 THR A C 1
ATOM 736 O O . THR A 1 90 ? 16.142 -8.518 -10.080 1.00 96.69 90 THR A O 1
ATOM 739 N N . VAL A 1 91 ? 16.970 -6.626 -10.950 1.00 96.62 91 VAL A N 1
ATOM 740 C CA . VAL A 1 91 ? 15.738 -6.337 -11.692 1.00 96.62 91 VAL A CA 1
ATOM 741 C C . VAL A 1 91 ? 15.526 -7.320 -12.839 1.00 96.62 91 VAL A C 1
ATOM 743 O O . VAL A 1 91 ? 14.386 -7.663 -13.125 1.00 96.62 91 VAL A O 1
ATOM 746 N N . GLU A 1 92 ? 16.586 -7.823 -13.469 1.00 97.00 92 GLU A N 1
ATOM 747 C CA . GLU A 1 92 ? 16.461 -8.830 -14.527 1.00 97.00 92 GLU A CA 1
ATOM 748 C C . GLU A 1 92 ? 15.942 -10.161 -13.961 1.00 97.00 92 GLU A C 1
ATOM 750 O O . GLU A 1 92 ? 15.001 -10.756 -14.493 1.00 97.00 92 GLU A O 1
ATOM 755 N N . GLU A 1 93 ? 16.480 -10.586 -12.817 1.00 97.25 93 GLU A N 1
ATOM 756 C CA . GLU A 1 93 ? 16.006 -11.774 -12.110 1.00 97.25 93 GLU A CA 1
ATOM 757 C C . GLU A 1 93 ? 14.536 -11.627 -11.702 1.00 97.25 93 GLU A C 1
ATOM 759 O O . GLU A 1 93 ? 13.711 -12.470 -12.061 1.00 97.25 93 GLU A O 1
ATOM 764 N N . ILE A 1 94 ? 14.164 -10.528 -11.037 1.00 96.62 94 ILE A N 1
ATOM 765 C CA . ILE A 1 94 ? 12.771 -10.281 -10.641 1.00 96.62 94 ILE A CA 1
ATOM 766 C C . ILE A 1 94 ? 11.860 -10.231 -11.874 1.00 96.62 94 ILE A C 1
ATOM 768 O O . ILE A 1 94 ? 10.771 -10.810 -11.860 1.00 96.62 94 ILE A O 1
ATOM 772 N N . PHE A 1 95 ? 12.297 -9.586 -12.961 1.00 96.81 95 PHE A N 1
ATOM 773 C CA . PHE A 1 95 ? 11.543 -9.545 -14.210 1.00 96.81 95 PHE A CA 1
ATOM 774 C C . PHE A 1 95 ? 11.299 -10.947 -14.759 1.00 96.81 95 PHE A C 1
ATOM 776 O O . PHE A 1 95 ? 10.219 -11.211 -15.277 1.00 96.81 95 PHE A O 1
ATOM 783 N N . SER A 1 96 ? 12.252 -11.872 -14.645 1.00 95.00 96 SER A N 1
ATOM 784 C CA . SER A 1 96 ? 12.075 -13.253 -15.103 1.00 95.00 96 SER A CA 1
ATOM 785 C C . SER A 1 96 ? 10.928 -13.977 -14.377 1.00 95.00 96 SER A C 1
ATOM 787 O O . SER A 1 96 ? 10.162 -14.685 -15.035 1.00 95.00 96 SER A O 1
ATOM 789 N N . PHE A 1 97 ? 10.739 -13.706 -13.078 1.00 95.12 97 PHE A N 1
ATOM 790 C CA . PHE A 1 97 ? 9.746 -14.362 -12.217 1.00 95.12 97 PHE A CA 1
ATOM 791 C C . PHE A 1 97 ? 8.410 -13.623 -12.082 1.00 95.12 97 PHE A C 1
ATOM 793 O O . PHE A 1 97 ? 7.406 -14.243 -11.722 1.00 95.12 97 PHE A O 1
ATOM 800 N N . MET A 1 98 ? 8.360 -12.313 -12.338 1.00 94.31 98 MET A N 1
ATOM 801 C CA . MET A 1 98 ? 7.123 -11.555 -12.144 1.00 94.31 98 MET A CA 1
ATOM 802 C C . MET A 1 98 ? 6.010 -12.019 -13.105 1.00 94.31 98 MET A C 1
ATOM 804 O O . MET A 1 98 ? 6.291 -12.407 -14.246 1.00 94.31 98 MET A O 1
ATOM 808 N N . PRO A 1 99 ? 4.725 -11.925 -12.709 1.00 92.81 99 PRO A N 1
ATOM 809 C CA . PRO A 1 99 ? 3.615 -12.143 -13.630 1.00 92.81 99 PRO A CA 1
ATOM 810 C C . PRO A 1 99 ? 3.731 -11.218 -14.847 1.00 92.81 99 PRO A C 1
ATOM 812 O O . PRO A 1 99 ? 3.989 -10.029 -14.699 1.00 92.81 99 PRO A O 1
ATOM 815 N N . LYS A 1 100 ? 3.524 -11.740 -16.060 1.00 91.75 100 LYS A N 1
ATOM 816 C CA . LYS A 1 100 ? 3.614 -10.950 -17.300 1.00 91.75 100 LYS A CA 1
ATOM 817 C C . LYS A 1 100 ? 2.302 -10.977 -18.069 1.00 91.75 100 LYS A C 1
ATOM 819 O O . LYS A 1 100 ? 1.793 -12.047 -18.416 1.00 91.75 100 LYS A O 1
ATOM 824 N N . GLY A 1 101 ? 1.793 -9.785 -18.383 1.00 87.56 101 GLY A N 1
ATOM 825 C CA . GLY A 1 101 ? 0.762 -9.596 -19.405 1.00 87.56 101 GLY A CA 1
ATOM 826 C C . GLY A 1 101 ? 1.283 -9.937 -20.807 1.00 87.56 101 GLY A C 1
ATOM 827 O O . GLY A 1 101 ? 2.470 -10.204 -20.986 1.00 87.56 101 GLY A O 1
ATOM 828 N N . ARG A 1 102 ? 0.401 -9.926 -21.816 1.00 87.12 102 ARG A N 1
ATOM 829 C CA . ARG A 1 102 ? 0.760 -10.309 -23.199 1.00 87.12 102 ARG A CA 1
ATOM 830 C C . ARG A 1 102 ? 1.956 -9.521 -23.740 1.00 87.12 102 ARG A C 1
ATOM 832 O O . ARG A 1 102 ? 2.861 -10.130 -24.291 1.00 87.12 102 ARG A O 1
ATOM 839 N N . GLU A 1 103 ? 1.983 -8.210 -23.517 1.00 85.06 103 GLU A N 1
ATOM 840 C CA . GLU A 1 103 ? 3.051 -7.326 -24.001 1.00 85.06 103 GLU A CA 1
ATOM 841 C C . GLU A 1 103 ? 4.404 -7.605 -23.336 1.00 85.06 103 GLU A C 1
ATOM 843 O O . GLU A 1 103 ? 5.427 -7.665 -24.007 1.00 85.06 103 GLU A O 1
ATOM 848 N N . LEU A 1 104 ? 4.434 -7.843 -22.021 1.00 91.25 104 LEU A N 1
ATOM 849 C CA . LEU A 1 104 ? 5.697 -8.087 -21.311 1.00 91.25 104 LEU A CA 1
ATOM 850 C C . LEU A 1 104 ? 6.298 -9.462 -21.610 1.00 91.25 104 LEU A C 1
ATOM 852 O O . LEU A 1 104 ? 7.489 -9.657 -21.397 1.00 91.25 104 LEU A O 1
ATOM 856 N N . LYS A 1 105 ? 5.505 -10.415 -22.115 1.00 91.00 105 LYS A N 1
ATOM 857 C CA . LYS A 1 105 ? 6.004 -11.744 -22.501 1.00 91.00 105 LYS A CA 1
ATOM 858 C C . LYS A 1 105 ? 6.902 -11.714 -23.734 1.00 91.00 105 LYS A C 1
ATOM 860 O O . LYS A 1 105 ? 7.717 -12.614 -23.887 1.00 91.00 105 LYS A O 1
ATOM 865 N N . THR A 1 106 ? 6.748 -10.721 -24.608 1.00 91.94 106 THR A N 1
ATOM 866 C CA . THR A 1 106 ? 7.571 -10.586 -25.820 1.00 91.94 106 THR A CA 1
ATOM 867 C C . THR A 1 106 ? 8.840 -9.773 -25.585 1.00 91.94 106 THR A C 1
ATOM 869 O O . THR A 1 106 ? 9.668 -9.661 -26.484 1.00 91.94 106 THR A O 1
ATOM 872 N N . VAL A 1 107 ? 9.002 -9.187 -24.397 1.00 93.19 107 VAL A N 1
ATOM 873 C CA . VAL A 1 107 ? 10.168 -8.376 -24.049 1.00 93.19 107 VAL A CA 1
ATOM 874 C C . VAL A 1 107 ? 11.222 -9.265 -23.397 1.00 93.19 107 VAL A C 1
ATOM 876 O O . VAL A 1 107 ? 10.969 -9.882 -22.365 1.00 93.19 107 VAL A O 1
ATOM 879 N N . GLY A 1 108 ? 12.406 -9.326 -24.009 1.00 92.06 108 GLY A N 1
ATOM 880 C CA . GLY A 1 108 ? 13.490 -10.208 -23.569 1.00 92.06 108 GLY A CA 1
ATOM 881 C C . GLY A 1 108 ? 14.245 -9.739 -22.323 1.00 92.06 108 GLY A C 1
ATOM 882 O O . GLY A 1 108 ? 14.915 -10.555 -21.705 1.00 92.06 108 GLY A O 1
ATOM 883 N N . SER A 1 109 ? 14.146 -8.457 -21.960 1.00 95.12 109 SER A N 1
ATOM 884 C CA . SER A 1 109 ? 14.813 -7.892 -20.783 1.00 95.12 109 SER A CA 1
ATOM 885 C C . SER A 1 109 ? 14.082 -6.660 -20.263 1.00 95.12 109 SER A C 1
ATOM 887 O O . SER A 1 109 ? 13.572 -5.850 -21.044 1.00 95.12 109 SER A O 1
ATOM 889 N N . VAL A 1 110 ? 14.076 -6.482 -18.941 1.00 95.31 110 VAL A N 1
ATOM 890 C CA . VAL A 1 110 ? 13.514 -5.284 -18.297 1.00 95.31 110 VAL A CA 1
ATOM 891 C C . VAL A 1 110 ? 14.214 -3.998 -18.747 1.00 95.31 110 VAL A C 1
ATOM 893 O O . VAL A 1 110 ? 13.572 -2.954 -18.829 1.00 95.31 110 VAL A O 1
ATOM 896 N N . HIS A 1 111 ? 15.492 -4.065 -19.124 1.00 95.62 111 HIS A N 1
ATOM 897 C CA . HIS A 1 111 ? 16.277 -2.913 -19.579 1.00 95.62 111 HIS A CA 1
ATOM 898 C C . HIS A 1 111 ? 15.814 -2.339 -20.925 1.00 95.62 111 HIS A C 1
ATOM 900 O O . HIS A 1 111 ? 16.190 -1.227 -21.285 1.00 95.62 111 HIS A O 1
ATOM 906 N N . LEU A 1 112 ? 14.986 -3.080 -21.667 1.00 95.00 112 LEU A N 1
ATOM 907 C CA . LEU A 1 112 ? 14.366 -2.615 -22.911 1.00 95.00 112 LEU A CA 1
ATOM 908 C C . LEU A 1 112 ? 13.041 -1.878 -22.668 1.00 95.00 112 LEU A C 1
ATOM 910 O O . LEU A 1 112 ? 12.454 -1.326 -23.600 1.00 95.00 112 LEU A O 1
ATOM 914 N N . LEU A 1 113 ? 12.539 -1.892 -21.431 1.00 93.62 113 LEU A N 1
ATOM 915 C CA . LEU A 1 113 ? 11.301 -1.223 -21.068 1.00 93.62 113 LEU A CA 1
ATOM 916 C C . LEU A 1 113 ? 11.556 0.253 -20.781 1.00 93.62 113 LEU A C 1
ATOM 918 O O . LEU A 1 113 ? 12.515 0.636 -20.117 1.00 93.62 113 LEU A O 1
ATOM 922 N N . LYS A 1 114 ? 10.619 1.088 -21.224 1.00 91.50 114 LYS A N 1
ATOM 923 C CA . LYS A 1 114 ? 10.543 2.477 -20.775 1.00 91.50 114 LYS A CA 1
ATOM 924 C C . LYS A 1 114 ? 10.012 2.534 -19.342 1.00 91.50 114 LYS A C 1
ATOM 926 O O . LYS A 1 114 ? 9.276 1.636 -18.907 1.00 91.50 114 LYS A O 1
ATOM 931 N N . GLY A 1 115 ? 10.332 3.629 -18.652 1.00 87.75 115 GLY A N 1
ATOM 932 C CA . GLY A 1 115 ? 9.630 4.017 -17.430 1.00 87.75 115 GLY A CA 1
ATOM 933 C C . GLY A 1 115 ? 8.115 4.041 -17.651 1.00 87.75 115 GLY A C 1
ATOM 934 O O . GLY A 1 115 ? 7.644 4.174 -18.783 1.00 87.75 115 GLY A O 1
ATOM 935 N N . LEU A 1 116 ? 7.360 3.838 -16.576 1.00 91.25 116 LEU A N 1
ATOM 936 C CA . LEU A 1 116 ? 5.905 3.912 -16.616 1.00 91.25 116 LEU A CA 1
ATOM 937 C C . LEU A 1 116 ? 5.458 5.305 -16.209 1.00 91.25 116 LEU A C 1
ATOM 939 O O . LEU A 1 116 ? 5.950 5.851 -15.222 1.00 91.25 116 LEU A O 1
ATOM 943 N N . ASP A 1 117 ? 4.500 5.835 -16.957 1.00 91.19 117 ASP A N 1
ATOM 944 C CA . ASP A 1 117 ? 3.769 7.011 -16.524 1.00 91.19 117 ASP A CA 1
ATOM 945 C C . ASP A 1 117 ? 2.895 6.650 -15.325 1.00 91.19 117 ASP A C 1
ATOM 947 O O . ASP A 1 117 ? 2.303 5.569 -15.261 1.00 91.19 117 ASP A O 1
ATOM 951 N N . VAL A 1 118 ? 2.817 7.578 -14.379 1.00 93.44 118 VAL A N 1
ATOM 952 C CA . VAL A 1 118 ? 1.951 7.468 -13.210 1.00 93.44 118 VAL A CA 1
ATOM 953 C C . VAL A 1 118 ? 0.566 7.988 -13.598 1.00 93.44 118 VAL A C 1
ATOM 955 O O . VAL A 1 118 ? 0.447 9.178 -13.910 1.00 93.44 118 VAL A O 1
ATOM 958 N N . PRO A 1 119 ? -0.486 7.151 -13.578 1.00 94.12 119 PRO A N 1
ATOM 959 C CA . PRO A 1 119 ? -1.835 7.601 -13.894 1.00 94.12 119 PRO A CA 1
ATOM 960 C C . PRO A 1 119 ? -2.298 8.694 -12.929 1.00 94.12 119 PRO A C 1
ATOM 962 O O . PRO A 1 119 ? -2.138 8.578 -11.711 1.00 94.12 119 PRO A O 1
ATOM 965 N N . GLN A 1 120 ? -2.892 9.762 -13.464 1.00 92.44 120 GLN A N 1
ATOM 966 C CA . GLN A 1 120 ? -3.363 10.879 -12.642 1.00 92.44 120 GLN A CA 1
ATOM 967 C C . GLN A 1 120 ? -4.475 10.443 -11.686 1.00 92.44 120 GLN A C 1
ATOM 969 O O . GLN A 1 120 ? -4.544 10.951 -10.570 1.00 92.44 120 GLN A O 1
ATOM 974 N N . GLU A 1 121 ? -5.290 9.458 -12.077 1.00 93.94 121 GLU A N 1
ATOM 975 C CA . GLU A 1 121 ? -6.356 8.912 -11.235 1.00 93.94 121 GLU A CA 1
ATOM 976 C C . GLU A 1 121 ? -5.857 8.224 -9.956 1.00 93.94 121 GLU A C 1
ATOM 978 O O . GLU A 1 121 ? -6.648 7.984 -9.044 1.00 93.94 121 GLU A O 1
ATOM 983 N N . TRP A 1 122 ? -4.564 7.893 -9.865 1.00 96.31 122 TRP A N 1
ATOM 984 C CA . TRP A 1 122 ? -3.996 7.337 -8.637 1.00 96.31 122 TRP A CA 1
ATOM 985 C C . TRP A 1 122 ? -3.823 8.402 -7.564 1.00 96.31 122 TRP A C 1
ATOM 987 O O . TRP A 1 122 ? -3.858 8.071 -6.384 1.00 96.31 122 TRP A O 1
ATOM 997 N N . ARG A 1 123 ? -3.680 9.676 -7.950 1.00 96.12 123 ARG A N 1
ATOM 998 C CA . ARG A 1 123 ? -3.597 10.776 -6.993 1.00 96.12 123 ARG A CA 1
ATOM 999 C C . ARG A 1 123 ? -4.981 11.105 -6.458 1.00 96.12 123 ARG A C 1
ATOM 1001 O O . ARG A 1 123 ? -5.847 11.577 -7.189 1.00 96.12 123 ARG A O 1
ATOM 1008 N N . ASN A 1 124 ? -5.181 10.880 -5.165 1.00 95.19 124 ASN A N 1
ATOM 1009 C CA . ASN A 1 124 ? -6.482 11.023 -4.524 1.00 95.19 124 ASN A CA 1
ATOM 1010 C C . ASN A 1 124 ? -6.348 11.769 -3.183 1.00 95.19 124 ASN A C 1
ATOM 1012 O O . ASN A 1 124 ? -6.216 11.154 -2.128 1.00 95.19 124 ASN A O 1
ATOM 1016 N N . PRO A 1 125 ? -6.410 13.111 -3.185 1.00 95.38 125 PRO A N 1
ATOM 1017 C CA . PRO A 1 125 ? -6.278 13.901 -1.959 1.00 95.38 125 PRO A CA 1
ATOM 1018 C C . PRO A 1 125 ? -7.308 13.540 -0.878 1.00 95.38 125 PRO A C 1
ATOM 1020 O O . PRO A 1 125 ? -7.000 13.573 0.313 1.00 95.38 125 PRO A O 1
ATOM 1023 N N . GLU A 1 126 ? -8.516 13.140 -1.283 1.00 95.44 126 GLU A N 1
ATOM 1024 C CA . GLU A 1 126 ? -9.575 12.751 -0.352 1.00 95.44 126 GLU A CA 1
ATOM 1025 C C . GLU A 1 126 ? -9.262 11.427 0.355 1.00 95.44 126 GLU A C 1
ATOM 1027 O O . GLU A 1 126 ? -9.537 11.303 1.548 1.00 95.44 126 GLU A O 1
ATOM 1032 N N . ILE A 1 127 ? -8.641 10.448 -0.325 1.00 95.50 127 ILE A N 1
ATOM 1033 C CA . ILE A 1 127 ? -8.225 9.201 0.339 1.00 95.50 127 ILE A CA 1
ATOM 1034 C C . ILE A 1 127 ? -7.089 9.457 1.327 1.00 95.50 127 ILE A C 1
ATOM 1036 O O . ILE A 1 127 ? -7.095 8.898 2.421 1.00 95.50 127 ILE A O 1
ATOM 1040 N N . VAL A 1 128 ? -6.151 10.343 0.985 1.00 94.88 128 VAL A N 1
ATOM 1041 C CA . VAL A 1 128 ? -5.060 10.731 1.889 1.00 94.88 128 VAL A CA 1
ATOM 1042 C C . VAL A 1 128 ? -5.632 11.365 3.153 1.00 94.88 128 VAL A C 1
ATOM 1044 O O . VAL A 1 128 ? -5.335 10.911 4.257 1.00 94.88 128 VAL A O 1
ATOM 1047 N N . LYS A 1 129 ? -6.535 12.338 2.997 1.00 94.06 129 LYS A N 1
ATOM 1048 C CA . LYS A 1 129 ? -7.220 13.004 4.112 1.00 94.06 129 LYS A CA 1
ATOM 1049 C C . LYS A 1 129 ? -8.077 12.044 4.942 1.00 94.06 129 LYS A C 1
ATOM 1051 O O . LYS A 1 129 ? -8.181 12.196 6.156 1.00 94.06 129 LYS A O 1
ATOM 1056 N N . PHE A 1 130 ? -8.684 11.045 4.302 1.00 94.19 130 PHE A N 1
ATOM 1057 C CA . PHE A 1 130 ? -9.463 10.014 4.985 1.00 94.19 130 PHE A CA 1
ATOM 1058 C C . PHE A 1 130 ? -8.603 9.158 5.926 1.00 94.19 130 PHE A C 1
ATOM 1060 O O . PHE A 1 130 ? -9.067 8.814 7.008 1.00 94.19 130 PHE A O 1
ATOM 1067 N N . PHE A 1 131 ? -7.360 8.838 5.548 1.00 95.25 131 PHE A N 1
ATOM 1068 C CA . PHE A 1 131 ? -6.457 8.012 6.362 1.00 95.25 131 PHE A CA 1
ATOM 1069 C C . PHE A 1 131 ? -5.530 8.804 7.292 1.00 95.25 131 PHE A C 1
ATOM 1071 O O . PHE A 1 131 ? -5.007 8.222 8.241 1.00 95.25 131 PHE A O 1
ATOM 1078 N N . GLU A 1 132 ? -5.337 10.105 7.059 1.00 92.00 132 GLU A N 1
ATOM 1079 C CA . GLU A 1 132 ? -4.370 10.966 7.758 1.00 92.00 132 GLU A CA 1
ATOM 1080 C C . GLU A 1 132 ? -4.372 10.769 9.281 1.00 92.00 132 GLU A C 1
ATOM 1082 O O . GLU A 1 132 ? -3.342 10.487 9.892 1.00 92.00 132 GLU A O 1
ATOM 1087 N N . ARG A 1 133 ? -5.552 10.839 9.903 1.00 90.56 133 ARG A N 1
ATOM 1088 C CA . ARG A 1 133 ? -5.697 10.724 11.361 1.00 90.56 133 ARG A CA 1
ATOM 1089 C C . ARG A 1 133 ? -5.448 9.318 11.879 1.00 90.56 133 ARG A C 1
ATOM 1091 O O . ARG A 1 133 ? -4.849 9.158 12.938 1.00 90.56 133 ARG A O 1
ATOM 1098 N N . ALA A 1 134 ? -5.920 8.308 11.156 1.00 92.44 134 ALA A N 1
ATOM 1099 C CA . ALA A 1 134 ? -5.749 6.918 11.552 1.00 92.44 134 ALA A CA 1
ATOM 1100 C C . ALA A 1 134 ? -4.274 6.496 11.448 1.00 92.44 134 ALA A C 1
ATOM 1102 O O . ALA A 1 134 ? -3.748 5.833 12.341 1.00 92.44 134 ALA A O 1
ATOM 1103 N N . LEU A 1 135 ? -3.576 6.963 10.410 1.00 91.62 135 LEU A N 1
ATOM 1104 C CA . LEU A 1 135 ? -2.135 6.770 10.260 1.00 91.62 135 LEU A CA 1
ATOM 1105 C C . LEU A 1 135 ? -1.343 7.530 11.328 1.00 91.62 135 LEU A C 1
ATOM 1107 O O . LEU A 1 135 ? -0.380 6.980 11.853 1.00 91.62 135 LEU A O 1
ATOM 1111 N N . ALA A 1 136 ? -1.776 8.735 11.714 1.00 90.56 136 ALA A N 1
ATOM 1112 C CA . ALA A 1 136 ? -1.134 9.498 12.786 1.00 90.56 136 ALA A CA 1
ATOM 1113 C C . ALA A 1 136 ? -1.187 8.780 14.148 1.00 90.56 136 ALA A C 1
ATOM 1115 O O . ALA A 1 136 ? -0.240 8.878 14.926 1.00 90.56 136 ALA A O 1
ATOM 1116 N N . ILE A 1 137 ? -2.259 8.031 14.440 1.00 90.25 137 ILE A N 1
ATOM 1117 C CA . ILE A 1 137 ? -2.370 7.270 15.697 1.00 90.25 137 ILE A CA 1
ATOM 1118 C C . ILE A 1 137 ? -1.721 5.880 15.633 1.00 90.25 137 ILE A C 1
ATOM 1120 O O . ILE A 1 137 ? -1.437 5.292 16.679 1.00 90.25 137 ILE A O 1
ATOM 1124 N N . ARG A 1 138 ? -1.449 5.351 14.432 1.00 90.38 138 ARG A N 1
ATOM 1125 C CA . ARG A 1 138 ? -0.925 3.989 14.240 1.00 90.38 138 ARG A CA 1
ATOM 1126 C C . ARG A 1 138 ? 0.371 3.706 15.013 1.00 90.38 138 ARG A C 1
ATOM 1128 O O . ARG A 1 138 ? 0.405 2.669 15.668 1.00 90.38 138 ARG A O 1
ATOM 1135 N N . PRO A 1 139 ? 1.402 4.578 15.042 1.00 88.44 139 PRO A N 1
ATOM 1136 C CA . PRO A 1 139 ? 2.623 4.309 15.808 1.00 88.44 139 PRO A CA 1
ATOM 1137 C C . PRO A 1 139 ? 2.369 4.128 17.308 1.00 88.44 139 PRO A C 1
ATOM 1139 O O . PRO A 1 139 ? 2.994 3.287 17.952 1.00 88.44 139 PRO A O 1
ATOM 1142 N N . PHE A 1 140 ? 1.421 4.886 17.864 1.00 88.38 140 PHE A N 1
ATOM 1143 C CA . PHE A 1 140 ? 1.047 4.789 19.273 1.00 88.38 140 PHE A CA 1
ATOM 1144 C C . PHE A 1 140 ? 0.307 3.483 19.564 1.00 88.38 140 PHE A C 1
ATOM 1146 O O . PHE A 1 140 ? 0.580 2.833 20.572 1.00 88.38 140 PHE A O 1
ATOM 1153 N N . VAL A 1 141 ? -0.579 3.072 18.653 1.00 88.75 141 VAL A N 1
ATOM 1154 C CA . VAL A 1 141 ? -1.256 1.773 18.707 1.00 88.75 141 VAL A CA 1
ATOM 1155 C C . VAL A 1 141 ? -0.244 0.629 18.628 1.00 88.75 141 VAL A C 1
ATOM 1157 O O . VAL A 1 141 ? -0.260 -0.249 19.488 1.00 88.75 141 VAL A O 1
ATOM 1160 N N . SER A 1 142 ? 0.671 0.654 17.654 1.00 86.69 142 SER A N 1
ATOM 1161 C CA . SER A 1 142 ? 1.710 -0.371 17.503 1.00 86.69 142 SER A CA 1
ATOM 1162 C C . SER A 1 142 ? 2.583 -0.475 18.752 1.00 86.69 142 SER A C 1
ATOM 1164 O O . SER A 1 142 ? 2.811 -1.576 19.243 1.00 86.69 142 SER A O 1
ATOM 1166 N N . LYS A 1 143 ? 2.989 0.661 19.333 1.00 87.69 143 LYS A N 1
ATOM 1167 C CA . LYS A 1 143 ? 3.758 0.679 20.582 1.00 87.69 143 LYS A CA 1
ATOM 1168 C C . LYS A 1 143 ? 2.980 0.070 21.752 1.00 87.69 143 LYS A C 1
ATOM 1170 O O . LYS A 1 143 ? 3.515 -0.779 22.455 1.00 87.69 143 LYS A O 1
ATOM 1175 N N . ALA A 1 144 ? 1.721 0.469 21.943 1.00 86.44 144 ALA A N 1
ATOM 1176 C CA . ALA A 1 144 ? 0.884 -0.073 23.013 1.00 86.44 144 ALA A CA 1
ATOM 1177 C C . ALA A 1 144 ? 0.682 -1.590 22.867 1.00 86.44 144 ALA A C 1
ATOM 1179 O O . ALA A 1 144 ? 0.705 -2.322 23.857 1.00 86.44 144 ALA A O 1
ATOM 1180 N N . MET A 1 145 ? 0.530 -2.067 21.631 1.00 84.25 145 MET A N 1
ATOM 1181 C CA . MET A 1 145 ? 0.458 -3.491 21.318 1.00 84.25 145 MET A CA 1
ATOM 1182 C C . MET A 1 145 ? 1.758 -4.214 21.672 1.00 84.25 145 MET A C 1
ATOM 1184 O O . MET A 1 145 ? 1.717 -5.236 22.353 1.00 84.25 145 MET A O 1
ATOM 1188 N N . ASP A 1 146 ? 2.909 -3.677 21.268 1.00 85.00 146 ASP A N 1
ATOM 1189 C CA . ASP A 1 146 ? 4.219 -4.263 21.562 1.00 85.00 146 ASP A CA 1
ATOM 1190 C C . ASP A 1 146 ? 4.503 -4.333 23.069 1.00 85.00 146 ASP A C 1
ATOM 1192 O O . ASP A 1 146 ? 4.994 -5.356 23.554 1.00 85.00 146 ASP A O 1
ATOM 1196 N N . ASP A 1 147 ? 4.142 -3.293 23.824 1.00 85.38 147 ASP A N 1
ATOM 1197 C CA . ASP A 1 147 ? 4.265 -3.277 25.284 1.00 85.38 147 ASP A CA 1
ATOM 1198 C C . ASP A 1 147 ? 3.402 -4.383 25.918 1.00 85.38 147 ASP A C 1
ATOM 1200 O O . ASP A 1 147 ? 3.884 -5.153 26.752 1.00 85.38 147 ASP A O 1
ATOM 1204 N N . LYS A 1 148 ? 2.162 -4.571 25.442 1.00 83.38 148 LYS A N 1
ATOM 1205 C CA . LYS A 1 148 ? 1.293 -5.670 25.899 1.00 83.38 148 LYS A CA 1
ATOM 1206 C C . LYS A 1 148 ? 1.781 -7.059 25.499 1.00 83.38 148 LYS A C 1
ATOM 1208 O O . LYS A 1 148 ? 1.560 -8.006 26.260 1.00 83.38 148 LYS A O 1
ATOM 1213 N N . ARG A 1 149 ? 2.477 -7.199 24.366 1.00 81.88 149 ARG A N 1
ATOM 1214 C CA . ARG A 1 149 ? 3.146 -8.464 24.015 1.00 81.88 149 ARG A CA 1
ATOM 1215 C C . ARG A 1 149 ? 4.310 -8.762 24.954 1.00 81.88 149 ARG A C 1
ATOM 1217 O O . ARG A 1 149 ? 4.460 -9.899 25.389 1.00 81.88 149 ARG A O 1
ATOM 1224 N N . ARG A 1 150 ? 5.105 -7.750 25.323 1.00 84.50 150 ARG A N 1
ATOM 1225 C CA . ARG A 1 150 ? 6.215 -7.904 26.287 1.00 84.50 150 ARG A CA 1
ATOM 1226 C C . ARG A 1 150 ? 5.735 -8.286 27.684 1.00 84.50 150 ARG A C 1
ATOM 1228 O O . ARG A 1 150 ? 6.402 -9.064 28.355 1.00 84.50 150 ARG A O 1
ATOM 1235 N N . GLU A 1 151 ? 4.580 -7.775 28.099 1.00 84.94 151 GLU A N 1
ATOM 1236 C CA . GLU A 1 151 ? 3.922 -8.151 29.358 1.00 84.94 151 GLU A CA 1
ATOM 1237 C C . GLU A 1 151 ? 3.322 -9.575 29.329 1.00 84.94 151 GLU A C 1
ATOM 1239 O O . GLU A 1 151 ? 2.846 -10.055 30.354 1.00 84.94 151 GLU A O 1
ATOM 1244 N N . GLY A 1 152 ? 3.321 -10.259 28.175 1.00 79.00 152 GLY A N 1
ATOM 1245 C CA . GLY A 1 152 ? 2.733 -11.593 28.005 1.00 79.00 152 GLY A CA 1
ATOM 1246 C C . GLY A 1 152 ? 1.201 -11.606 27.956 1.00 79.00 152 GLY A C 1
ATOM 1247 O O . GLY A 1 152 ? 0.598 -12.674 27.993 1.00 79.00 152 GLY A O 1
ATOM 1248 N N . VAL A 1 153 ? 0.565 -10.431 27.875 1.00 71.62 153 VAL A N 1
ATOM 1249 C CA . VAL A 1 153 ? -0.900 -10.277 27.853 1.00 71.62 153 VAL A CA 1
ATOM 1250 C C . VAL A 1 153 ? -1.467 -10.566 26.462 1.00 71.62 153 VAL A C 1
ATOM 1252 O O . VAL A 1 153 ? -2.569 -11.092 26.342 1.00 71.62 153 VAL A O 1
ATOM 1255 N N . VAL A 1 154 ? -0.715 -10.234 25.408 1.00 66.12 154 VAL A N 1
ATOM 1256 C CA . VAL A 1 154 ? -1.109 -10.445 24.008 1.00 66.12 154 VAL A CA 1
ATOM 1257 C C . VAL A 1 154 ? -0.086 -11.350 23.328 1.00 66.12 154 VAL A C 1
ATOM 1259 O O . VAL A 1 154 ? 1.086 -10.997 23.234 1.00 66.12 154 VAL A O 1
ATOM 1262 N N . GLY A 1 155 ? -0.524 -12.511 22.836 1.00 62.41 155 GLY A N 1
ATOM 1263 C CA . GLY A 1 155 ? 0.314 -13.414 22.041 1.00 62.41 155 GLY A CA 1
ATOM 1264 C C . GLY A 1 155 ? 0.377 -12.988 20.572 1.00 62.41 155 GLY A C 1
ATOM 1265 O O . GLY A 1 155 ? 1.427 -12.578 20.079 1.00 62.41 155 GLY A O 1
ATOM 1266 N N . SER A 1 156 ? -0.764 -13.042 19.878 1.00 63.56 156 SER A N 1
ATOM 1267 C CA . SER A 1 156 ? -0.928 -12.584 18.492 1.00 63.56 156 SER A CA 1
ATOM 1268 C C . SER A 1 156 ? -1.749 -11.292 18.432 1.00 63.56 156 SER A C 1
ATOM 1270 O O . SER A 1 156 ? -2.665 -11.106 19.229 1.00 63.56 156 SER A O 1
ATOM 1272 N N . SER A 1 157 ? -1.466 -10.398 17.473 1.00 60.41 157 SER A N 1
ATOM 1273 C CA . SER A 1 157 ? -2.268 -9.175 17.247 1.00 60.41 157 SER A CA 1
ATOM 1274 C C . SER A 1 157 ? -3.750 -9.470 17.008 1.00 60.41 157 SER A C 1
ATOM 1276 O O . SER A 1 157 ? -4.603 -8.663 17.362 1.00 60.41 157 SER A O 1
ATOM 1278 N N . LEU A 1 158 ? -4.056 -10.641 16.442 1.00 60.25 158 LEU A N 1
ATOM 1279 C CA . LEU A 1 158 ? -5.420 -11.066 16.129 1.00 60.25 158 LEU A CA 1
ATOM 1280 C C . LEU A 1 158 ? -6.243 -11.410 17.383 1.00 60.25 158 LEU A C 1
ATOM 1282 O O . LEU A 1 158 ? -7.469 -11.382 17.331 1.00 60.25 158 LEU A O 1
ATOM 1286 N N . ASP A 1 159 ? -5.600 -11.634 18.531 1.00 66.75 159 ASP A N 1
ATOM 1287 C CA . ASP A 1 159 ? -6.288 -11.868 19.809 1.00 66.75 159 ASP A CA 1
ATOM 1288 C C . ASP A 1 159 ? -6.577 -10.561 20.569 1.00 66.75 159 ASP A C 1
ATOM 1290 O O . ASP A 1 159 ? -7.100 -10.579 21.685 1.00 66.75 159 ASP A O 1
ATOM 1294 N N . ALA A 1 160 ? -6.217 -9.411 19.992 1.00 77.50 160 ALA A N 1
ATOM 1295 C CA . ALA A 1 160 ? -6.333 -8.121 20.648 1.00 77.50 160 ALA A CA 1
ATOM 1296 C C . ALA A 1 160 ? -7.545 -7.321 20.175 1.00 77.50 160 ALA A C 1
ATOM 1298 O O . ALA A 1 160 ? -7.845 -7.211 18.989 1.00 77.50 160 ALA A O 1
ATOM 1299 N N . LYS A 1 161 ? -8.189 -6.677 21.148 1.00 86.44 161 LYS A N 1
ATOM 1300 C CA . LYS A 1 161 ? -9.216 -5.663 20.944 1.00 86.44 161 LYS A CA 1
ATOM 1301 C C . LYS A 1 161 ? -8.646 -4.300 21.300 1.00 86.44 161 LYS A C 1
ATOM 1303 O O . LYS A 1 161 ? -8.249 -4.074 22.444 1.00 86.44 161 LYS A O 1
ATOM 1308 N N . ILE A 1 162 ? -8.676 -3.370 20.354 1.00 88.69 162 ILE A N 1
ATOM 1309 C CA . ILE A 1 162 ? -8.276 -1.983 20.594 1.00 88.69 162 ILE A CA 1
ATOM 1310 C C . ILE A 1 162 ? -9.510 -1.176 20.989 1.00 88.69 162 ILE A C 1
ATOM 1312 O O . ILE A 1 162 ? -10.535 -1.206 20.311 1.00 88.69 162 ILE A O 1
ATOM 1316 N N . THR A 1 163 ? -9.413 -0.426 22.086 1.00 90.19 163 THR A N 1
ATOM 1317 C CA . THR A 1 163 ? -10.400 0.603 22.435 1.00 90.19 163 THR A CA 1
ATOM 1318 C C . THR A 1 163 ? -9.759 1.973 22.265 1.00 90.19 163 THR A C 1
ATOM 1320 O O . THR A 1 163 ? -8.772 2.272 22.931 1.00 90.19 163 THR A O 1
ATOM 1323 N N . ILE A 1 164 ? -10.311 2.791 21.371 1.00 89.38 164 ILE A N 1
ATOM 1324 C CA . ILE A 1 164 ? -9.895 4.179 21.161 1.00 89.38 164 ILE A CA 1
ATOM 1325 C C . ILE A 1 164 ? -10.908 5.074 21.863 1.00 89.38 164 ILE A C 1
ATOM 1327 O O . ILE A 1 164 ? -12.085 5.104 21.499 1.00 89.38 164 ILE A O 1
ATOM 1331 N N . GLU A 1 165 ? -10.448 5.815 22.862 1.00 89.62 165 GLU A N 1
ATOM 1332 C CA . GLU A 1 165 ? -11.269 6.778 23.589 1.00 89.62 165 GLU A CA 1
ATOM 1333 C C . GLU A 1 165 ? -10.997 8.190 23.075 1.00 89.62 165 GLU A C 1
ATOM 1335 O O . GLU A 1 165 ? -9.852 8.585 22.849 1.00 89.62 165 GLU A O 1
ATOM 1340 N N . THR A 1 166 ? -12.057 8.965 22.856 1.00 88.44 166 THR A N 1
ATOM 1341 C CA . THR A 1 166 ? -11.932 10.357 22.422 1.00 88.44 166 THR A CA 1
ATOM 1342 C C . THR A 1 166 ? -13.028 11.229 23.016 1.00 88.44 166 THR A C 1
ATOM 1344 O O . THR A 1 166 ? -14.194 10.840 23.061 1.00 88.44 166 THR A O 1
ATOM 1347 N N . SER A 1 167 ? -12.660 12.438 23.440 1.00 88.31 167 SER A N 1
ATOM 1348 C CA . SER A 1 167 ? -13.614 13.481 23.835 1.00 88.31 167 SER A CA 1
ATOM 1349 C C . SER A 1 167 ? -14.094 14.337 22.664 1.00 88.31 167 SER A C 1
ATOM 1351 O O . SER A 1 167 ? -15.067 15.082 22.778 1.00 88.31 167 SER A O 1
ATOM 1353 N N . SER A 1 168 ? -13.455 14.213 21.498 1.00 89.38 168 SER A N 1
ATOM 1354 C CA . SER A 1 168 ? -13.811 14.976 20.306 1.00 89.38 168 SER A CA 1
ATOM 1355 C C . SER A 1 168 ? -14.910 14.278 19.511 1.00 89.38 168 SER A C 1
ATOM 1357 O O . SER A 1 168 ? -14.714 13.183 18.983 1.00 89.38 168 SER A O 1
ATOM 1359 N N . VAL A 1 169 ? -16.047 14.961 19.338 1.00 89.38 169 VAL A N 1
ATOM 1360 C CA . VAL A 1 169 ? -17.153 14.495 18.479 1.00 89.38 169 VAL A CA 1
ATOM 1361 C C . VAL A 1 169 ? -16.667 14.243 17.051 1.00 89.38 169 VAL A C 1
ATOM 1363 O O . VAL A 1 169 ? -16.942 13.194 16.481 1.00 89.38 169 VAL A O 1
ATOM 1366 N N . ARG A 1 170 ? -15.845 15.153 16.513 1.00 88.75 170 ARG A N 1
ATOM 1367 C CA . ARG A 1 170 ? -15.285 15.052 15.157 1.00 88.75 170 ARG A CA 1
ATOM 1368 C C . ARG A 1 170 ? -14.397 13.815 14.985 1.00 88.75 170 ARG A C 1
ATOM 1370 O O . ARG A 1 170 ? -14.379 13.233 13.906 1.00 88.75 170 ARG A O 1
ATOM 1377 N N . MET A 1 171 ? -13.627 13.436 16.008 1.00 88.88 171 MET A N 1
ATOM 1378 C CA . MET A 1 171 ? -12.779 12.234 15.962 1.00 88.88 171 MET A CA 1
ATOM 1379 C C . MET A 1 171 ? -13.606 10.961 16.114 1.00 88.88 171 MET A C 1
ATOM 1381 O O . MET A 1 171 ? -13.369 9.996 15.393 1.00 88.88 171 MET A O 1
ATOM 1385 N N . TYR A 1 172 ? -14.599 10.987 17.006 1.00 91.31 172 TYR A N 1
ATOM 1386 C CA . TYR A 1 172 ? -15.538 9.887 17.196 1.00 91.31 172 TYR A CA 1
ATOM 1387 C C . TYR A 1 172 ? -16.281 9.556 15.896 1.00 91.31 172 TYR A C 1
ATOM 1389 O O . TYR A 1 172 ? -16.257 8.414 15.444 1.00 91.31 172 TYR A O 1
ATOM 1397 N N . GLU A 1 173 ? -16.881 10.561 15.254 1.00 92.06 173 GLU A N 1
ATOM 1398 C CA . GLU A 1 173 ? -17.590 10.397 13.980 1.00 92.06 173 GLU A CA 1
ATOM 1399 C C . GLU A 1 173 ? -16.656 9.929 12.864 1.00 92.06 173 GLU A C 1
ATOM 1401 O O . GLU A 1 173 ? -17.007 9.030 12.104 1.00 92.06 173 GLU A O 1
ATOM 1406 N N . HIS A 1 174 ? -15.450 10.497 12.786 1.00 91.56 174 HIS A N 1
ATOM 1407 C CA . HIS A 1 174 ? -14.477 10.133 11.764 1.00 91.56 174 HIS A CA 1
ATOM 1408 C C . HIS A 1 174 ? -14.040 8.668 11.871 1.00 91.56 174 HIS A C 1
ATOM 1410 O O . HIS A 1 174 ? -14.104 7.951 10.877 1.00 91.56 174 HIS A O 1
ATOM 1416 N N . PHE A 1 175 ? -13.642 8.201 13.058 1.00 93.69 175 PHE A N 1
ATOM 1417 C CA . PHE A 1 175 ? -13.223 6.809 13.232 1.00 93.69 175 PHE A CA 1
ATOM 1418 C C . PHE A 1 175 ? -14.385 5.825 13.092 1.00 93.69 175 PHE A C 1
ATOM 1420 O O . PHE A 1 175 ? -14.211 4.778 12.474 1.00 93.69 175 PHE A O 1
ATOM 1427 N N . ASN A 1 176 ? -15.589 6.175 13.553 1.00 92.62 176 ASN A N 1
ATOM 1428 C CA . ASN A 1 176 ? -16.768 5.345 13.294 1.00 92.62 176 ASN A CA 1
ATOM 1429 C C . ASN A 1 176 ? -17.091 5.237 11.801 1.00 92.62 176 ASN A C 1
ATOM 1431 O O . ASN A 1 176 ? -17.472 4.167 11.341 1.00 92.62 176 ASN A O 1
ATOM 1435 N N . ALA A 1 177 ? -16.905 6.310 11.028 1.00 92.25 177 ALA A N 1
ATOM 1436 C CA . ALA A 1 177 ? -17.108 6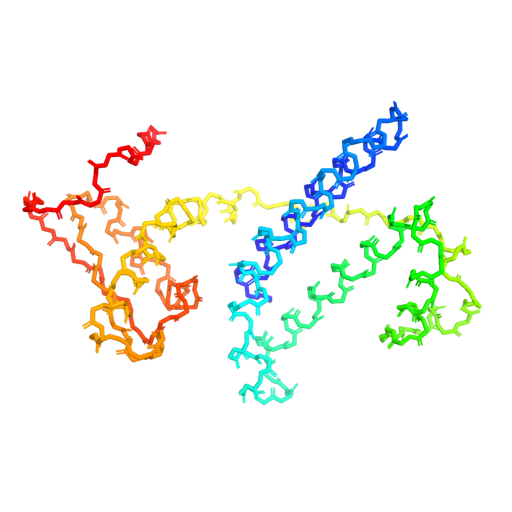.279 9.581 1.00 92.25 177 ALA A CA 1
ATOM 1437 C C . ALA A 1 177 ? -16.075 5.409 8.839 1.00 92.25 177 ALA A C 1
ATOM 1439 O O . ALA A 1 177 ? -16.329 5.005 7.704 1.00 92.25 177 ALA A O 1
ATOM 1440 N N . MET A 1 178 ? -14.918 5.120 9.449 1.00 94.50 178 MET A N 1
ATOM 1441 C CA . MET A 1 178 ? -13.932 4.192 8.885 1.00 94.50 178 MET A CA 1
ATOM 1442 C C . MET A 1 178 ? -14.330 2.723 9.076 1.00 94.50 178 MET A C 1
ATOM 1444 O O . MET A 1 178 ? -14.019 1.910 8.207 1.00 94.50 178 MET A O 1
ATOM 1448 N N . GLY A 1 179 ? -15.037 2.392 10.162 1.00 92.12 179 GLY A N 1
ATOM 1449 C CA . GLY A 1 179 ? -15.510 1.034 10.448 1.00 92.12 179 GLY A CA 1
ATOM 1450 C C . GLY A 1 179 ? -14.382 -0.003 10.435 1.00 92.12 179 GLY A C 1
ATOM 1451 O O . GLY A 1 179 ? -13.278 0.267 10.912 1.00 92.12 179 GLY A O 1
ATOM 1452 N N . ASP A 1 180 ? -14.649 -1.155 9.819 1.00 90.38 180 ASP A N 1
ATOM 1453 C CA . ASP A 1 180 ? -13.756 -2.324 9.738 1.00 90.38 180 ASP A CA 1
ATOM 1454 C C . ASP A 1 180 ? -12.395 -2.018 9.082 1.00 90.38 180 ASP A C 1
ATOM 1456 O O . ASP A 1 180 ? -11.419 -2.742 9.266 1.00 90.38 180 ASP A O 1
ATOM 1460 N N . ILE A 1 181 ? -12.275 -0.897 8.359 1.00 93.44 181 ILE A N 1
ATOM 1461 C CA . ILE A 1 181 ? -10.990 -0.442 7.809 1.00 93.44 181 ILE A CA 1
ATOM 1462 C C . ILE A 1 181 ? -9.972 -0.211 8.929 1.00 93.44 181 ILE A C 1
ATOM 1464 O O . ILE A 1 181 ? -8.783 -0.402 8.702 1.00 93.44 181 ILE A O 1
ATOM 1468 N N . LEU A 1 182 ? -10.405 0.200 10.126 1.00 93.69 182 LEU A N 1
ATOM 1469 C CA . LEU A 1 182 ? -9.502 0.379 11.266 1.00 93.69 182 LEU A CA 1
ATOM 1470 C C . LEU A 1 182 ? -8.956 -0.950 11.790 1.00 93.69 182 LEU A C 1
ATOM 1472 O O . LEU A 1 182 ? -7.801 -1.002 12.209 1.00 93.69 182 LEU A O 1
ATOM 1476 N N . GLU A 1 183 ? -9.764 -2.008 11.759 1.00 91.19 183 GLU A N 1
ATOM 1477 C CA . GLU A 1 183 ? -9.351 -3.359 12.154 1.00 91.19 183 GLU A CA 1
ATOM 1478 C C . GLU A 1 183 ? -8.270 -3.867 11.202 1.00 91.19 183 GLU A C 1
ATOM 1480 O O . GLU A 1 183 ? -7.193 -4.272 11.642 1.00 91.19 183 GLU A O 1
ATOM 1485 N N . GLU A 1 184 ? -8.508 -3.703 9.897 1.00 90.06 184 GLU A N 1
ATOM 1486 C CA . GLU A 1 184 ? -7.526 -4.000 8.856 1.00 90.06 184 GLU A CA 1
ATOM 1487 C C . GLU A 1 184 ? -6.259 -3.130 9.015 1.00 90.06 184 GLU A C 1
ATOM 1489 O O . GLU A 1 184 ? -5.145 -3.647 8.994 1.00 90.06 184 GLU A O 1
ATOM 1494 N N . LEU A 1 185 ? -6.399 -1.820 9.252 1.00 92.00 185 LEU A N 1
ATOM 1495 C CA . LEU A 1 185 ? -5.282 -0.872 9.380 1.00 92.00 185 LEU A CA 1
ATOM 1496 C C . LEU A 1 185 ? -4.345 -1.176 10.561 1.00 92.00 185 LEU A C 1
ATOM 1498 O O . LEU A 1 185 ? -3.130 -0.956 10.473 1.00 92.00 185 LEU A O 1
ATOM 1502 N N . PHE A 1 186 ? -4.913 -1.624 11.682 1.00 90.25 186 PHE A N 1
ATOM 1503 C CA . PHE A 1 186 ? -4.166 -1.955 12.896 1.00 90.25 186 PHE A CA 1
ATOM 1504 C C . PHE A 1 186 ? -3.829 -3.443 13.018 1.00 90.25 186 PHE A C 1
ATOM 1506 O O . PHE A 1 186 ? -3.134 -3.808 13.965 1.00 90.25 186 PHE A O 1
ATOM 1513 N N . ALA A 1 187 ? -4.265 -4.272 12.064 1.00 86.69 187 ALA A N 1
ATOM 1514 C CA . ALA A 1 187 ? -4.079 -5.720 12.062 1.00 86.69 187 ALA A CA 1
ATOM 1515 C C . ALA A 1 187 ? -4.543 -6.379 13.378 1.00 86.69 187 ALA A C 1
ATOM 1517 O O . ALA A 1 187 ? -3.806 -7.139 14.013 1.00 86.69 187 ALA A O 1
ATOM 1518 N N . VAL A 1 188 ? -5.765 -6.048 13.809 1.00 87.19 188 VAL A N 1
ATOM 1519 C CA . VAL A 1 188 ? -6.407 -6.589 15.020 1.00 87.19 188 VAL A CA 1
ATOM 1520 C C . VAL A 1 188 ? -7.796 -7.132 14.707 1.00 87.19 188 VAL A C 1
ATOM 1522 O O . VAL A 1 188 ? -8.388 -6.768 13.697 1.00 87.19 188 VAL A O 1
ATOM 1525 N N . SER A 1 189 ? -8.349 -7.967 15.589 1.00 85.25 189 SER A N 1
ATOM 1526 C CA . SER A 1 189 ? -9.684 -8.546 15.380 1.00 85.25 189 SER A CA 1
ATOM 1527 C C . SER A 1 189 ? -10.835 -7.593 15.670 1.00 85.25 189 SER A C 1
ATOM 1529 O O . SER A 1 189 ? -11.944 -7.838 15.205 1.00 85.25 189 SER A O 1
ATOM 1531 N N . GLN A 1 190 ? -10.614 -6.551 16.478 1.00 89.50 190 GLN A N 1
ATOM 1532 C CA . GLN A 1 190 ? -11.667 -5.594 16.791 1.00 89.50 190 GLN A CA 1
ATOM 1533 C C . GLN A 1 190 ? -11.124 -4.220 17.180 1.00 89.50 190 GLN A C 1
ATOM 1535 O O . GLN A 1 190 ? -10.216 -4.102 18.010 1.00 89.50 190 GLN A O 1
ATOM 1540 N N . VAL A 1 191 ? -11.777 -3.172 16.673 1.00 93.25 191 VAL A N 1
ATOM 1541 C CA . VAL A 1 191 ? -11.566 -1.784 17.101 1.00 93.25 191 VAL A CA 1
ATOM 1542 C C . VAL A 1 191 ? -12.886 -1.197 17.597 1.00 93.25 191 VAL A C 1
ATOM 1544 O O . VAL A 1 191 ? -13.891 -1.199 16.897 1.00 93.25 191 VAL A O 1
ATOM 1547 N N . VAL A 1 192 ? -12.896 -0.669 18.822 1.00 92.25 192 VAL A N 1
ATOM 1548 C CA . VAL A 1 192 ? -14.063 0.007 19.405 1.00 92.25 192 VAL A CA 1
ATOM 1549 C C . VAL A 1 192 ? -13.735 1.463 19.678 1.00 92.25 192 VAL A C 1
ATOM 1551 O O . VAL A 1 192 ? -12.777 1.765 20.387 1.00 92.25 192 VAL A O 1
ATOM 1554 N N . ILE A 1 193 ? -14.572 2.363 19.168 1.00 93.81 193 ILE A N 1
ATOM 1555 C CA . ILE A 1 193 ? -14.453 3.799 19.416 1.00 93.81 193 ILE A CA 1
ATOM 1556 C C . ILE A 1 193 ? -15.433 4.195 20.519 1.00 93.81 193 ILE A C 1
ATOM 1558 O O . ILE A 1 193 ? -16.642 3.989 20.396 1.00 93.81 193 ILE A O 1
ATOM 1562 N N . LYS A 1 194 ? -14.925 4.782 21.605 1.00 91.56 194 LYS A N 1
ATOM 1563 C CA . LYS A 1 194 ? -15.743 5.292 22.711 1.00 91.56 194 LYS A CA 1
ATOM 1564 C C . LYS A 1 194 ? -15.641 6.805 22.797 1.00 91.56 194 LYS A C 1
ATOM 1566 O O . LYS A 1 194 ? -14.547 7.366 22.844 1.00 91.56 194 LYS A O 1
ATOM 1571 N N . LYS A 1 195 ? -16.801 7.458 22.864 1.00 90.94 195 LYS A N 1
ATOM 1572 C CA . LYS A 1 195 ? -16.885 8.867 23.237 1.00 90.94 195 LYS A CA 1
ATOM 1573 C C . LYS A 1 195 ? -16.862 8.968 24.760 1.00 90.94 195 LYS A C 1
ATOM 1575 O O . LYS A 1 195 ? -17.682 8.327 25.413 1.00 90.94 195 LYS A O 1
ATOM 1580 N N . VAL A 1 196 ? -15.936 9.752 25.298 1.00 89.69 196 VAL A N 1
ATOM 1581 C CA . VAL A 1 196 ? -15.786 9.982 26.744 1.00 89.69 196 VAL A CA 1
ATOM 1582 C C . VAL A 1 196 ? -15.749 11.476 27.033 1.00 89.69 196 VAL A C 1
ATOM 1584 O O . VAL A 1 196 ? -15.215 12.241 26.236 1.00 89.69 196 VAL A O 1
ATOM 1587 N N . ASP A 1 197 ? -16.305 11.909 28.162 1.00 82.19 197 ASP A N 1
ATOM 1588 C CA . ASP A 1 197 ? -16.333 13.338 28.503 1.00 82.19 197 ASP A CA 1
ATOM 1589 C C . ASP A 1 197 ? -14.966 13.841 28.998 1.00 82.19 197 ASP A C 1
ATOM 1591 O O . ASP A 1 197 ? -14.587 14.982 28.736 1.00 82.19 197 ASP A O 1
ATOM 1595 N N . VAL A 1 198 ? -14.190 12.973 29.659 1.00 77.94 198 VAL A N 1
ATOM 1596 C CA . VAL A 1 198 ? -12.847 13.261 30.184 1.00 77.94 198 VAL A CA 1
ATOM 1597 C C . VAL A 1 198 ? -11.910 12.102 29.839 1.00 77.94 198 VAL A C 1
ATOM 1599 O O . VAL A 1 198 ? -12.264 10.941 30.027 1.00 77.94 198 VAL A O 1
ATOM 1602 N N . LEU A 1 199 ? -10.713 12.410 29.332 1.00 77.06 199 LEU A N 1
ATOM 1603 C CA . LEU A 1 199 ? -9.663 11.419 29.080 1.00 77.06 199 LEU A CA 1
ATOM 1604 C C . LEU A 1 199 ? -8.856 11.207 30.368 1.00 77.06 199 LEU A C 1
ATOM 1606 O O . LEU A 1 199 ? -8.119 12.100 30.776 1.00 77.06 199 LEU A O 1
ATOM 1610 N N . GLU A 1 200 ? -8.985 10.041 31.006 1.00 62.06 200 GLU A N 1
ATOM 1611 C CA . GLU A 1 200 ? -8.260 9.736 32.253 1.00 62.06 200 GLU A CA 1
ATOM 1612 C C . GLU A 1 200 ? -6.760 9.485 32.016 1.00 62.06 200 GLU A C 1
ATOM 1614 O O . GLU A 1 200 ? -5.921 9.905 32.814 1.00 62.06 200 GLU A O 1
ATOM 1619 N N . LYS A 1 201 ? -6.413 8.821 30.904 1.00 60.28 201 LYS A N 1
ATOM 1620 C CA . LYS A 1 201 ? -5.044 8.628 30.397 1.00 60.28 201 LYS A CA 1
ATOM 1621 C C . LYS A 1 201 ? -5.077 8.572 28.872 1.00 60.28 201 LYS A C 1
ATOM 1623 O O . LYS A 1 201 ? -5.764 7.733 28.302 1.00 60.28 201 LYS A O 1
ATOM 1628 N N . GLY A 1 202 ? -4.319 9.439 28.208 1.00 53.91 202 GLY A N 1
ATOM 1629 C CA . GLY A 1 202 ? -4.116 9.390 26.761 1.00 53.91 202 GLY A CA 1
ATOM 1630 C C . GLY A 1 202 ? -2.672 9.040 26.422 1.00 53.91 202 GLY A C 1
ATOM 1631 O O . GLY A 1 202 ? -1.757 9.383 27.168 1.00 53.91 202 GLY A O 1
ATOM 1632 N N . LEU A 1 203 ? -2.444 8.433 25.255 1.00 50.16 203 LEU A N 1
ATOM 1633 C CA . LEU A 1 203 ? -1.154 8.508 24.556 1.00 50.16 203 LEU A CA 1
ATOM 1634 C C . LEU A 1 203 ? -0.974 9.954 24.052 1.00 50.16 203 LEU A C 1
ATOM 1636 O O . LEU A 1 203 ? -1.001 10.217 22.856 1.00 50.16 203 LEU A O 1
ATOM 1640 N N . SER A 1 204 ? -0.917 10.921 24.971 1.00 45.88 204 SER A N 1
ATOM 1641 C CA . SER A 1 204 ? -0.803 12.342 24.662 1.00 45.88 204 SER A CA 1
ATOM 1642 C C . SER A 1 204 ? 0.558 12.857 25.096 1.00 45.88 204 SER A C 1
ATOM 1644 O O . SER A 1 204 ? 0.702 13.491 26.134 1.00 45.88 204 SER A O 1
ATOM 1646 N N . GLU A 1 205 ? 1.540 12.652 24.236 1.00 36.16 205 GLU A N 1
ATOM 1647 C CA . GLU A 1 205 ? 2.508 13.708 23.980 1.00 36.16 205 GLU A CA 1
ATOM 1648 C C . GLU A 1 205 ? 2.500 13.915 22.464 1.00 36.16 205 GLU A C 1
ATOM 1650 O O . GLU A 1 205 ? 3.031 13.113 21.703 1.00 36.16 205 GLU A O 1
ATOM 1655 N N . SER A 1 206 ? 1.796 14.962 22.023 1.00 39.06 206 SER A N 1
ATOM 1656 C CA . SER A 1 206 ? 1.674 15.414 20.627 1.00 39.06 206 SER A CA 1
ATOM 1657 C C . SER A 1 206 ? 0.971 14.474 19.630 1.00 39.06 206 SER A C 1
ATOM 1659 O O . SER A 1 206 ? 1.571 13.961 18.691 1.00 39.06 206 SER A O 1
ATOM 1661 N N . LEU A 1 207 ? -0.360 14.366 19.716 1.00 38.31 207 LEU A N 1
ATOM 1662 C CA . LEU A 1 207 ? -1.113 14.317 18.457 1.00 38.31 207 LEU A CA 1
ATOM 1663 C C . LEU A 1 207 ? -0.937 15.695 17.804 1.00 38.31 207 LEU A C 1
ATOM 1665 O O . LEU A 1 207 ? -1.187 16.691 18.494 1.00 38.31 207 LEU A O 1
ATOM 1669 N N . PRO A 1 208 ? -0.492 15.799 16.537 1.00 32.44 208 PRO A N 1
ATOM 1670 C CA . PRO A 1 208 ? -0.470 17.082 15.855 1.00 32.44 208 PRO A CA 1
ATOM 1671 C C . PRO A 1 208 ? -1.863 17.696 15.978 1.00 32.44 208 PRO A C 1
ATOM 1673 O O . PRO A 1 208 ? -2.865 17.036 15.691 1.00 32.44 208 PRO A O 1
ATOM 1676 N N . GLN A 1 209 ? -1.944 18.933 16.463 1.00 31.12 209 GLN A N 1
ATOM 1677 C CA . GLN A 1 209 ? -3.180 19.698 16.385 1.00 31.12 209 GLN A CA 1
ATOM 1678 C C . GLN A 1 209 ? -3.411 19.997 14.902 1.00 31.12 209 GLN A C 1
ATOM 1680 O O . GLN A 1 209 ? -2.950 21.004 14.375 1.00 31.12 209 GLN A O 1
ATOM 1685 N N . ILE A 1 210 ? -4.044 19.058 14.199 1.00 36.25 210 ILE A N 1
ATOM 1686 C CA . ILE A 1 210 ? -4.444 19.243 12.808 1.00 36.25 210 ILE A CA 1
ATOM 1687 C C . ILE A 1 210 ? -5.704 20.110 12.854 1.00 36.25 210 ILE A C 1
ATOM 1689 O O . ILE A 1 210 ? -6.808 19.601 13.085 1.00 36.25 210 ILE A O 1
ATOM 1693 N N . HIS A 1 211 ? -5.492 21.424 12.745 1.00 30.92 211 HIS A N 1
ATOM 1694 C CA . HIS A 1 211 ? -6.536 22.439 12.593 1.00 30.92 211 HIS A CA 1
ATOM 1695 C C . HIS A 1 211 ? -7.388 22.149 11.346 1.00 30.92 211 HIS A C 1
ATOM 1697 O O . HIS A 1 211 ? -6.803 21.983 10.255 1.00 30.92 211 HIS A O 1
#

Foldseek 3Di:
DDLLLLVLLQVLLVLLVQLVVCVVVVNVVSNVVSLVCCCPPVNVVFDVLLCCCLCPPNDPPDPSVVSSVVSVLVSLLQSLLSCCVPPVVVSFVCLVPRDDDPVSVPDPGSNPDDHDDRDPSSNDVVSCVLCVLLVLCQVVLVVVQVVCVVVVNDDDQQVDEAEAEDQDPVVLVSVVVCPCVSCSRNVYNYYHYHHDNDDPDDPDDDPDPPD

pLDDT: mean 89.02, std 13.3, range [30.92, 98.25]

Radius of gyration: 19.8 Å; chains: 1; bounding box: 39×40×58 Å

Secondary structure (DSSP, 8-state):
--HHHHHHHHHHHHHHHHHHHHHHTT-HHHHHHHHHHIIIIIIIIIIHHHTHHHHHTS-TT-HHHHHHHHHHHHHHHHHHHHTTTT-HHHHHHHHHHS---HHHHT-S-GGGSPPPPPPGGG--HHHHHHHHHHHHHHHHHHHHHHHHHHTTS-SSGGG-EEEEEES-HHHHHHHHHHTTHHHHHHT-SEEEEEE-SS-SS---S------

Sequence (211 aa):
MTKIDQWMLDRLAYVMTDIKEGYDACAFSRVYKSVYAFCNEDLSNFYLDILKDRLYISPSSDPGRRSAQSVLYHVLNHLLRSMTPVLIFTVEEIFSFMPKGRELKTVGSVHLLKGLDVPQEWRNPEIVKFFERALAIRPFVSKAMDDKRREGVVGSSLDAKITIETSSVRMYEHFNAMGDILEELFAVSQVVIKKVDVLEKGLSESLPQIH